Protein AF-A0A199W8F2-F1 (afdb_monomer)

Nearest PDB structures (foldseek):
  6gvw-assembly1_I  TM=6.821E-01  e=3.935E-05  Mus musculus
  3keg-assembly1_B  TM=3.859E-01  e=3.181E+00  Pseudomonas aeruginosa PAO1

Radius of gyration: 30.27 Å; Cα contacts (8 Å, |Δi|>4): 174; chains: 1; bounding box: 108×59×67 Å

Organism: Ananas comosus (NCBI:txid4615)

Foldseek 3Di:
DDDDDDDDDDDDDDDPVVVVVVVVVVVPDPDDDDDQDDAEAEEAEDEPDPQQQDWFDEDDDDDDTDGNVRLVVVLVVVLVVLLCVSPVRHHYHYDYP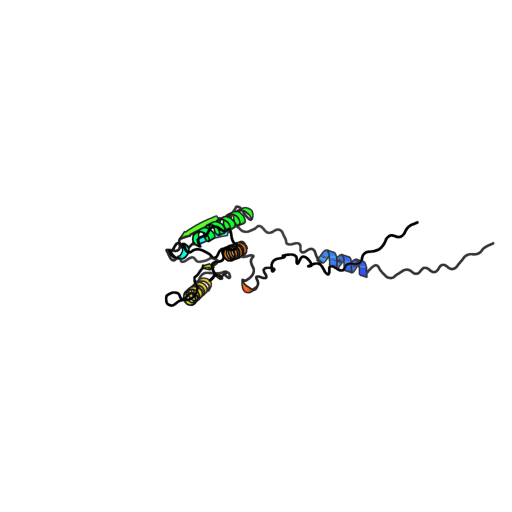PDDDDDAPDQDAEEAEAADDDPPDDVPVVVVVVVVVNVPHHPARYHYHYDHRRYSVSVNVVSVLVSDDRVGDDHPVPPPDDDDPPPPPPDDPDDDDDDDDDDDD

Mean predicted aligned error: 15.3 Å

Solvent-accessible surface area (backbone atoms only — not comparable to full-atom values): 13327 Å² total; per-residue (Å²): 137,81,90,86,83,90,79,89,79,87,77,81,94,76,65,68,66,63,53,52,52,52,52,54,56,62,70,66,64,84,77,75,78,93,72,80,80,77,67,48,83,44,74,45,72,43,74,80,55,80,76,28,65,41,70,32,45,74,89,59,101,80,63,76,89,41,28,45,48,56,48,48,53,54,40,50,51,52,46,52,56,52,48,43,72,77,39,75,71,50,42,78,47,82,43,68,67,84,70,92,78,93,65,84,91,42,71,47,70,45,78,48,74,46,66,67,75,49,98,95,35,63,55,64,65,53,49,54,52,50,50,55,49,38,72,73,44,25,85,48,95,44,49,76,43,80,35,58,68,40,41,56,71,57,55,46,52,54,50,58,61,64,67,52,52,84,93,74,48,80,61,77,92,70,66,81,73,78,74,79,83,72,74,79,72,81,76,82,83,71,95,70,91,76,88,80,84,88,76,90,134

Structure (mmCIF, N/CA/C/O backbone):
data_AF-A0A199W8F2-F1
#
_entry.id   AF-A0A199W8F2-F1
#
loop_
_atom_site.group_PDB
_atom_site.id
_atom_site.type_symbol
_atom_site.label_atom_id
_atom_site.label_alt_id
_atom_site.label_comp_id
_atom_site.label_asym_id
_atom_site.label_entity_id
_atom_site.label_seq_id
_atom_site.pdbx_PDB_ins_code
_atom_site.Cartn_x
_atom_site.Cartn_y
_atom_site.Cartn_z
_atom_site.occupancy
_atom_site.B_iso_or_equiv
_atom_site.auth_seq_id
_atom_site.auth_comp_id
_atom_site.auth_asym_id
_atom_site.auth_atom_id
_atom_site.pdbx_PDB_model_num
ATOM 1 N N . MET A 1 1 ? 87.107 -45.625 5.652 1.00 36.78 1 MET A N 1
ATOM 2 C CA . MET A 1 1 ? 86.498 -44.769 4.616 1.00 36.78 1 MET A CA 1
ATOM 3 C C . MET A 1 1 ? 85.233 -45.488 4.196 1.00 36.78 1 MET A C 1
ATOM 5 O O . MET A 1 1 ? 85.339 -46.509 3.537 1.00 36.78 1 MET A O 1
ATOM 9 N N . GLU A 1 2 ? 84.213 -45.330 5.040 1.00 33.62 2 GLU A N 1
ATOM 10 C CA . GLU A 1 2 ? 82.987 -44.534 4.781 1.00 33.62 2 GLU A CA 1
ATOM 11 C C . GLU A 1 2 ? 81.959 -45.417 4.053 1.00 33.62 2 GLU A C 1
ATOM 13 O O . GLU A 1 2 ? 82.284 -45.986 3.024 1.00 33.62 2 GLU A O 1
ATOM 18 N N . GLY A 1 3 ? 80.750 -45.696 4.546 1.00 36.00 3 GLY A N 1
ATOM 19 C CA . GLY A 1 3 ? 79.919 -45.012 5.542 1.00 36.00 3 GLY A CA 1
ATOM 20 C C . GLY A 1 3 ? 78.793 -44.243 4.837 1.00 36.00 3 GLY A C 1
ATOM 21 O O . GLY A 1 3 ? 79.089 -43.346 4.062 1.00 36.00 3 GLY A O 1
ATOM 22 N N . GLY A 1 4 ? 77.528 -44.586 5.109 1.00 31.50 4 GLY A N 1
ATOM 23 C CA . GLY A 1 4 ? 76.328 -43.843 4.671 1.00 31.50 4 GLY A CA 1
ATOM 24 C C . GLY A 1 4 ? 75.231 -44.789 4.166 1.00 31.50 4 GLY A C 1
ATOM 25 O O . GLY A 1 4 ? 75.369 -45.364 3.096 1.00 31.50 4 GLY A O 1
ATOM 26 N N . SER A 1 5 ? 74.260 -45.209 4.981 1.00 36.06 5 SER A N 1
ATOM 27 C CA . SER A 1 5 ? 73.117 -44.494 5.591 1.00 36.06 5 SER A CA 1
ATOM 28 C C . SER A 1 5 ? 71.832 -44.698 4.789 1.00 36.06 5 SER A C 1
ATOM 30 O O . SER A 1 5 ? 71.687 -44.268 3.652 1.00 36.06 5 S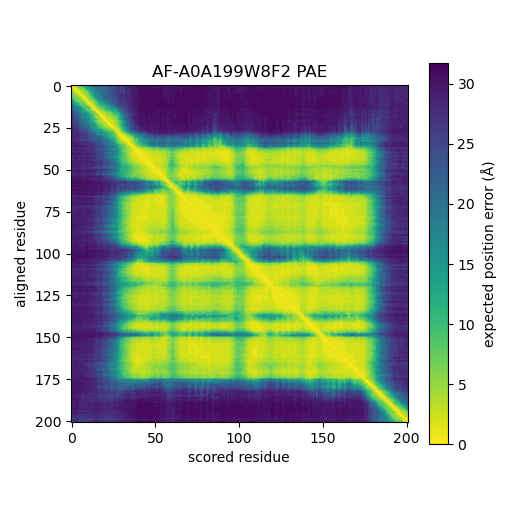ER A O 1
ATOM 32 N N . VAL A 1 6 ? 70.909 -45.392 5.448 1.00 43.09 6 VAL A N 1
ATOM 33 C CA . VAL A 1 6 ? 69.504 -45.572 5.098 1.00 43.09 6 VAL A CA 1
ATOM 34 C C . VAL A 1 6 ? 68.784 -44.249 5.361 1.00 43.09 6 VAL A C 1
ATOM 36 O O . VAL A 1 6 ? 68.800 -43.780 6.495 1.00 43.09 6 VAL A O 1
ATOM 39 N N . GLU A 1 7 ? 68.119 -43.678 4.357 1.00 33.44 7 GLU A N 1
ATOM 40 C CA . GLU A 1 7 ? 67.125 -42.621 4.564 1.00 33.44 7 GLU A CA 1
ATOM 41 C C . GLU A 1 7 ? 65.731 -43.141 4.214 1.00 33.44 7 GLU A C 1
ATOM 43 O O . GLU A 1 7 ? 65.409 -43.472 3.072 1.00 33.44 7 GLU A O 1
ATOM 48 N N . SER A 1 8 ? 64.899 -43.222 5.251 1.00 43.75 8 SER A N 1
ATOM 49 C CA . SER A 1 8 ? 63.454 -43.335 5.146 1.00 43.75 8 SER A CA 1
ATOM 50 C C . SER A 1 8 ? 62.887 -42.011 4.638 1.00 43.75 8 SER A C 1
ATOM 52 O O . SER A 1 8 ? 63.074 -40.983 5.288 1.00 43.75 8 SER A O 1
ATOM 54 N N . SER A 1 9 ? 62.129 -42.030 3.545 1.00 35.53 9 SER A N 1
ATOM 55 C CA . SER A 1 9 ? 61.281 -40.899 3.175 1.00 35.53 9 SER A CA 1
ATOM 56 C C . SER A 1 9 ? 59.831 -41.358 3.155 1.00 35.53 9 SER A C 1
ATOM 58 O O . SER A 1 9 ? 59.369 -42.023 2.228 1.00 35.53 9 SER A O 1
ATOM 60 N N . GLY A 1 10 ? 59.130 -41.053 4.247 1.00 45.47 10 GLY A N 1
ATOM 61 C CA . GLY A 1 10 ? 57.680 -40.995 4.246 1.00 45.47 10 GLY A CA 1
ATOM 62 C C . GLY A 1 10 ? 57.250 -39.788 3.419 1.00 45.47 10 GLY A C 1
ATOM 63 O O . GLY A 1 10 ? 57.666 -38.669 3.699 1.00 45.47 10 GLY A O 1
ATOM 64 N N . ALA A 1 11 ? 56.414 -40.019 2.411 1.00 35.69 11 ALA A N 1
ATOM 65 C CA . ALA A 1 11 ? 55.751 -38.960 1.666 1.00 35.69 11 ALA A CA 1
ATOM 66 C C . ALA A 1 11 ? 54.243 -39.227 1.654 1.00 35.69 11 ALA A C 1
ATOM 68 O O . ALA A 1 11 ? 53.701 -40.013 0.881 1.00 35.69 11 ALA A O 1
ATOM 69 N N . THR A 1 12 ? 53.621 -38.577 2.626 1.00 41.12 12 THR A N 1
ATOM 70 C CA . THR A 1 12 ? 52.223 -38.217 2.833 1.00 41.12 12 THR A CA 1
ATOM 71 C C . THR A 1 12 ? 51.358 -38.181 1.564 1.00 41.12 12 THR A C 1
ATOM 73 O O . THR A 1 12 ? 51.536 -37.345 0.680 1.00 41.12 12 THR A O 1
ATOM 76 N N . LEU A 1 13 ? 50.341 -39.045 1.527 1.00 43.91 13 LEU A N 1
ATOM 77 C CA . LEU A 1 13 ? 49.170 -38.941 0.652 1.00 43.91 13 LEU A CA 1
ATOM 78 C C . LEU A 1 13 ? 48.292 -37.758 1.098 1.00 43.91 13 LEU A C 1
ATOM 80 O O . LEU A 1 13 ? 47.419 -37.937 1.942 1.00 43.91 13 LEU A O 1
ATOM 84 N N . ALA A 1 14 ? 48.502 -36.561 0.546 1.00 53.03 14 ALA A N 1
ATOM 85 C CA . ALA A 1 14 ? 47.520 -35.469 0.612 1.00 53.03 14 ALA A CA 1
ATOM 86 C C . ALA A 1 14 ? 47.805 -34.368 -0.431 1.00 53.03 14 ALA A C 1
ATOM 88 O O . ALA A 1 14 ? 48.539 -33.429 -0.145 1.00 53.03 14 ALA A O 1
ATOM 89 N N . PRO A 1 15 ? 47.234 -34.465 -1.648 1.00 47.62 15 PRO A N 1
ATOM 90 C CA . PRO A 1 15 ? 46.873 -33.228 -2.354 1.00 47.62 15 PRO A CA 1
ATOM 91 C C . PRO A 1 15 ? 45.443 -33.236 -2.927 1.00 47.62 15 PRO A C 1
ATOM 93 O O . PRO A 1 15 ? 44.919 -32.196 -3.310 1.00 47.62 15 PRO A O 1
ATOM 96 N N . ALA A 1 16 ? 44.771 -34.392 -2.964 1.00 48.31 16 ALA A N 1
ATOM 97 C CA . ALA A 1 16 ? 43.447 -34.515 -3.582 1.00 48.31 16 ALA A CA 1
ATOM 98 C C . ALA A 1 16 ? 42.309 -33.959 -2.703 1.00 48.31 16 ALA A C 1
ATOM 100 O O . ALA A 1 16 ? 41.341 -33.407 -3.220 1.00 48.31 16 ALA A O 1
ATOM 101 N N . ALA A 1 17 ? 42.433 -34.070 -1.375 1.00 46.78 17 ALA A N 1
ATOM 102 C CA . ALA A 1 17 ? 41.419 -33.585 -0.438 1.00 46.78 17 ALA A CA 1
ATOM 103 C C . ALA A 1 17 ? 41.400 -32.048 -0.341 1.00 46.78 17 ALA A C 1
ATOM 105 O O . ALA A 1 17 ? 40.332 -31.448 -0.277 1.00 46.78 17 ALA A O 1
ATOM 106 N N . GLU A 1 18 ? 42.566 -31.403 -0.401 1.00 43.47 18 GLU A N 1
ATOM 107 C CA . GLU A 1 18 ? 42.691 -29.943 -0.304 1.00 43.47 18 GLU A CA 1
ATOM 108 C C . GLU A 1 18 ? 42.204 -29.242 -1.587 1.00 43.47 18 GLU A C 1
ATOM 110 O O . GLU A 1 18 ? 41.513 -28.225 -1.524 1.00 43.47 18 GLU A O 1
ATOM 115 N N . ALA A 1 19 ? 42.434 -29.859 -2.754 1.00 48.31 19 ALA A N 1
ATOM 116 C CA . ALA A 1 19 ? 41.892 -29.398 -4.034 1.00 48.31 19 ALA A CA 1
ATOM 117 C C . ALA A 1 19 ? 40.355 -29.513 -4.113 1.00 48.31 19 ALA A C 1
ATOM 119 O O . ALA A 1 19 ? 39.697 -28.640 -4.680 1.00 48.31 19 ALA A O 1
ATOM 120 N N . ALA A 1 20 ? 39.766 -30.552 -3.508 1.00 50.72 20 ALA A N 1
ATOM 121 C CA . ALA A 1 20 ? 38.313 -30.718 -3.439 1.00 50.72 20 ALA A CA 1
ATOM 122 C C . ALA A 1 20 ? 37.648 -29.679 -2.514 1.00 50.72 20 ALA A C 1
ATOM 124 O O . ALA A 1 20 ? 36.574 -29.166 -2.832 1.00 50.72 20 ALA A O 1
ATOM 125 N N . VAL A 1 21 ? 38.307 -29.311 -1.410 1.00 52.78 21 VAL A N 1
ATOM 126 C CA . VAL A 1 21 ? 37.840 -28.255 -0.494 1.00 52.78 21 VAL A CA 1
ATOM 127 C C . VAL A 1 21 ? 37.952 -26.868 -1.141 1.00 52.78 21 VAL A C 1
ATOM 129 O O . VAL A 1 21 ? 37.032 -26.061 -1.015 1.00 52.78 21 VAL A O 1
ATOM 132 N N . ALA A 1 22 ? 39.013 -26.606 -1.912 1.00 49.53 22 ALA A N 1
ATOM 133 C CA . ALA A 1 22 ? 39.164 -25.362 -2.671 1.00 49.53 22 ALA A CA 1
ATOM 134 C C . ALA A 1 22 ? 38.120 -25.219 -3.802 1.00 49.53 22 ALA A C 1
ATOM 136 O O . ALA A 1 22 ? 37.573 -24.134 -4.006 1.00 49.53 22 ALA A O 1
ATOM 137 N N . ALA A 1 23 ? 37.781 -26.313 -4.495 1.00 50.38 23 ALA A N 1
ATOM 138 C CA . ALA A 1 23 ? 36.724 -26.325 -5.511 1.00 50.38 23 ALA A CA 1
ATOM 139 C C . ALA A 1 23 ? 35.321 -26.115 -4.905 1.00 50.38 23 ALA A C 1
ATOM 141 O O . ALA A 1 23 ? 34.497 -25.406 -5.484 1.00 50.38 23 ALA A O 1
ATOM 142 N N . ALA A 1 24 ? 35.065 -26.663 -3.711 1.00 51.59 24 ALA A N 1
ATOM 143 C CA . ALA A 1 24 ? 33.827 -26.426 -2.968 1.00 51.59 24 ALA A CA 1
ATOM 144 C C . ALA A 1 24 ? 33.716 -24.975 -2.458 1.00 51.59 24 ALA A C 1
ATOM 146 O O . ALA A 1 24 ? 32.628 -24.400 -2.469 1.00 51.59 24 ALA A O 1
ATOM 147 N N . ALA A 1 25 ? 34.837 -24.349 -2.080 1.00 50.28 25 ALA A N 1
ATOM 148 C CA . ALA A 1 25 ? 34.876 -22.936 -1.708 1.00 50.28 25 ALA A CA 1
ATOM 149 C C . ALA A 1 25 ? 34.607 -22.009 -2.910 1.00 50.28 25 ALA A C 1
ATOM 151 O O . ALA A 1 25 ? 33.879 -21.026 -2.773 1.00 50.28 25 ALA A O 1
ATOM 152 N N . ALA A 1 26 ? 35.096 -22.350 -4.107 1.00 52.03 26 ALA A N 1
ATOM 153 C CA . ALA A 1 26 ? 34.798 -21.601 -5.333 1.00 52.03 26 ALA A CA 1
ATOM 154 C C . ALA A 1 26 ? 33.322 -21.720 -5.769 1.00 52.03 26 ALA A C 1
ATOM 156 O O . ALA A 1 26 ? 32.761 -20.768 -6.310 1.00 52.03 26 ALA A O 1
ATOM 157 N N . ALA A 1 27 ? 32.667 -22.848 -5.471 1.00 55.12 27 ALA A N 1
ATOM 158 C CA . ALA A 1 27 ? 31.238 -23.054 -5.715 1.00 55.12 27 ALA A CA 1
ATOM 159 C C . ALA A 1 27 ? 30.317 -22.249 -4.771 1.00 55.12 27 ALA A C 1
ATOM 161 O O . ALA A 1 27 ? 29.104 -22.233 -4.972 1.00 55.12 27 ALA A O 1
ATOM 162 N N . SER A 1 28 ? 30.869 -21.571 -3.755 1.00 58.97 28 SER A N 1
ATOM 163 C CA . SER A 1 28 ? 30.089 -20.797 -2.775 1.00 58.97 28 SER A CA 1
ATOM 164 C C . SER A 1 28 ? 29.816 -19.341 -3.181 1.00 58.97 28 SER A C 1
ATOM 166 O O . SER A 1 28 ? 29.046 -18.646 -2.516 1.00 58.97 28 SER A O 1
ATOM 168 N N . HIS A 1 29 ? 30.384 -18.870 -4.294 1.00 59.97 29 HIS A N 1
ATOM 169 C CA . HIS A 1 29 ? 30.096 -17.536 -4.812 1.00 59.97 29 HIS A CA 1
ATOM 170 C C . HIS A 1 29 ? 28.902 -17.592 -5.760 1.00 59.97 29 HIS A C 1
ATOM 172 O O . HIS A 1 29 ? 29.052 -17.756 -6.970 1.00 59.97 29 HIS A O 1
ATOM 178 N N . TYR A 1 30 ? 27.701 -17.441 -5.202 1.00 65.69 30 TYR A N 1
ATOM 179 C CA . TYR A 1 30 ? 26.500 -17.201 -5.998 1.00 65.69 30 TYR A CA 1
ATOM 180 C C . TYR A 1 30 ? 26.699 -15.891 -6.779 1.00 65.69 30 TYR A C 1
ATOM 182 O O . TYR A 1 30 ? 26.626 -14.797 -6.219 1.00 65.69 30 TYR A O 1
ATOM 190 N N . SER A 1 31 ? 27.031 -15.996 -8.065 1.00 66.44 31 SER A N 1
ATOM 191 C CA . SER A 1 31 ? 27.137 -14.855 -8.972 1.00 66.44 31 SER A CA 1
ATOM 192 C C . SER A 1 31 ? 25.852 -14.788 -9.782 1.00 66.44 31 SER A C 1
ATOM 194 O O . SER A 1 31 ? 25.612 -15.616 -10.659 1.00 66.44 31 SER A O 1
ATOM 196 N N . LEU A 1 32 ? 24.993 -13.828 -9.446 1.00 65.81 32 LEU A N 1
ATOM 197 C CA . LEU A 1 32 ? 23.817 -13.531 -10.251 1.00 65.81 32 LEU A CA 1
ATOM 198 C C . LEU A 1 32 ? 24.242 -12.649 -11.432 1.00 65.81 32 LEU A C 1
ATOM 200 O O . LEU A 1 32 ? 24.969 -11.673 -11.222 1.00 65.81 32 LEU A O 1
ATOM 204 N N . PRO A 1 33 ? 23.797 -12.949 -12.664 1.00 72.62 33 PRO A N 1
ATOM 205 C CA . PRO A 1 33 ? 24.027 -12.051 -13.783 1.00 72.62 33 PRO A CA 1
ATOM 206 C C . PRO A 1 33 ? 23.409 -10.677 -13.467 1.00 72.62 33 PRO A C 1
ATOM 208 O O . PRO A 1 33 ? 22.302 -10.621 -12.922 1.00 72.62 33 PRO A O 1
ATOM 211 N N . PRO A 1 34 ? 24.086 -9.561 -13.801 1.00 67.81 34 PRO A N 1
ATOM 212 C CA . PRO A 1 34 ? 23.515 -8.233 -13.634 1.00 67.81 34 PRO A CA 1
ATOM 213 C C . PRO A 1 34 ? 22.184 -8.152 -14.387 1.00 67.81 34 PRO A C 1
ATOM 215 O O . PRO A 1 34 ? 22.145 -8.332 -15.604 1.00 67.81 34 PRO A O 1
ATOM 218 N N . SER A 1 35 ? 21.094 -7.884 -13.673 1.00 68.88 35 SER A N 1
ATOM 219 C CA . SER A 1 35 ? 19.792 -7.610 -14.279 1.00 68.88 35 SER A CA 1
ATOM 220 C C . SER A 1 35 ? 19.478 -6.129 -14.129 1.00 68.88 35 SER A C 1
ATOM 222 O O . SER A 1 35 ? 19.851 -5.493 -13.143 1.00 68.88 35 SER A O 1
ATOM 224 N N . ARG A 1 36 ? 18.827 -5.548 -15.138 1.00 71.44 36 ARG A N 1
ATOM 225 C CA . ARG A 1 36 ? 18.275 -4.203 -14.995 1.00 71.44 36 ARG A CA 1
ATOM 226 C C . ARG A 1 36 ? 17.012 -4.312 -14.155 1.00 71.44 36 ARG A C 1
ATOM 228 O O . ARG A 1 36 ? 16.156 -5.142 -14.456 1.00 71.44 36 ARG A O 1
ATOM 235 N N . PHE A 1 37 ? 16.893 -3.466 -13.138 1.00 79.69 37 PHE A N 1
ATOM 236 C CA . PHE A 1 37 ? 15.615 -3.268 -12.469 1.00 79.69 37 PHE A CA 1
ATOM 237 C C . PHE A 1 37 ? 14.625 -2.739 -13.508 1.00 79.69 37 PHE A C 1
ATOM 239 O O . PHE A 1 37 ? 14.906 -1.751 -14.186 1.00 79.69 37 PHE A O 1
ATOM 246 N N . GLN A 1 38 ? 13.513 -3.444 -13.699 1.00 85.50 38 GLN A N 1
ATOM 247 C CA . GLN A 1 38 ? 12.464 -3.008 -14.615 1.00 85.50 38 GLN A CA 1
ATOM 248 C C . GLN A 1 38 ? 11.784 -1.762 -14.036 1.00 85.50 38 GLN A C 1
ATOM 250 O O . GLN A 1 38 ? 11.707 -1.596 -12.817 1.00 85.50 38 GLN A O 1
ATOM 255 N N . SER A 1 39 ? 11.364 -0.844 -14.905 1.00 91.69 39 SER A N 1
ATOM 256 C CA . SER A 1 39 ? 10.529 0.278 -14.487 1.00 91.69 39 SER A CA 1
ATOM 257 C C . SER A 1 39 ? 9.106 -0.207 -14.212 1.00 91.69 39 SER A C 1
ATOM 259 O O . SER A 1 39 ? 8.655 -1.211 -14.757 1.00 91.69 39 SER A O 1
ATOM 261 N N . GLU A 1 40 ? 8.397 0.524 -13.357 1.00 93.06 40 GLU A N 1
ATOM 262 C CA . GLU A 1 40 ? 7.040 0.191 -12.918 1.00 93.06 40 GLU A CA 1
ATOM 263 C C . GLU A 1 40 ? 6.161 1.430 -13.051 1.00 93.06 40 GLU A C 1
ATOM 265 O O . GLU A 1 40 ? 6.623 2.547 -12.790 1.00 93.06 40 GLU A O 1
ATOM 270 N N . ASP A 1 41 ? 4.899 1.208 -13.407 1.00 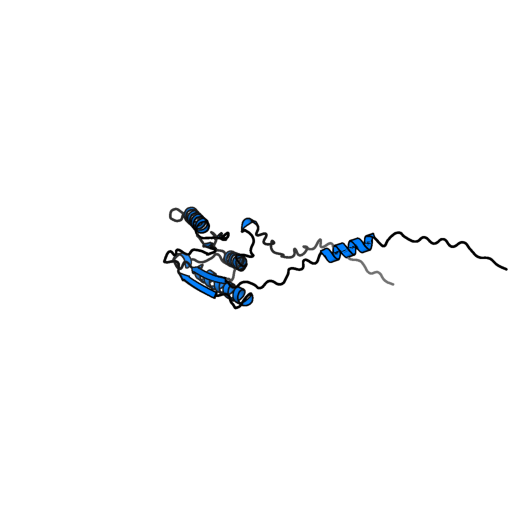92.94 41 ASP A N 1
ATOM 271 C CA . ASP A 1 41 ? 3.832 2.202 -13.353 1.00 92.94 41 ASP A CA 1
ATOM 272 C C . ASP A 1 41 ? 3.002 1.958 -12.095 1.00 92.94 41 ASP A C 1
ATOM 274 O O . ASP A 1 41 ? 2.192 1.035 -12.033 1.00 92.94 41 ASP A O 1
ATOM 278 N N . ILE A 1 42 ? 3.235 2.768 -11.064 1.00 94.12 42 ILE A N 1
ATOM 279 C CA . ILE A 1 42 ? 2.701 2.531 -9.723 1.00 94.12 42 ILE A CA 1
ATOM 280 C C . ILE A 1 42 ? 1.558 3.503 -9.450 1.00 94.12 42 ILE A C 1
ATOM 282 O O . ILE A 1 42 ? 1.763 4.713 -9.334 1.00 94.12 42 ILE A O 1
ATOM 286 N N . LEU A 1 43 ? 0.347 2.967 -9.316 1.00 92.56 43 LEU A N 1
ATOM 287 C CA . LEU A 1 43 ? -0.838 3.717 -8.913 1.00 92.56 43 LEU A CA 1
ATOM 288 C C . LEU A 1 43 ? -1.103 3.515 -7.418 1.00 92.56 43 LEU A C 1
ATOM 290 O O . LEU A 1 43 ? -1.431 2.416 -6.980 1.00 92.56 43 LEU A O 1
ATOM 294 N N . PHE A 1 44 ? -1.022 4.590 -6.640 1.00 93.31 44 PHE A N 1
ATOM 295 C CA . PHE A 1 44 ? -1.456 4.591 -5.248 1.00 93.31 44 PHE A CA 1
ATOM 296 C C . PHE A 1 44 ? -2.943 4.906 -5.161 1.00 93.31 44 PHE A C 1
ATOM 298 O O . PHE A 1 44 ? -3.376 5.977 -5.577 1.00 93.31 44 PHE A O 1
ATOM 305 N N . CYS A 1 45 ? -3.706 4.004 -4.557 1.00 91.44 45 CYS A N 1
ATOM 306 C CA . CYS A 1 45 ? -5.110 4.204 -4.231 1.00 91.44 45 CYS A CA 1
ATOM 307 C C . CYS A 1 45 ? -5.239 4.431 -2.722 1.00 91.44 45 CYS A C 1
ATOM 309 O O . CYS A 1 45 ? -5.073 3.497 -1.941 1.00 91.44 45 CYS A O 1
ATOM 311 N N . VAL A 1 46 ? -5.489 5.673 -2.302 1.00 91.25 46 VAL A N 1
ATOM 312 C CA . VAL A 1 46 ? -5.547 6.040 -0.878 1.00 91.25 46 VAL A CA 1
ATOM 313 C C . VAL A 1 46 ? -6.981 6.353 -0.475 1.00 91.25 46 VAL A C 1
ATOM 315 O O . VAL A 1 46 ? -7.626 7.219 -1.068 1.00 91.25 46 VAL A O 1
ATOM 318 N N . ASP A 1 47 ? -7.467 5.664 0.555 1.00 89.19 47 ASP A N 1
ATOM 319 C CA . ASP A 1 47 ? -8.721 6.006 1.218 1.00 89.19 47 ASP A CA 1
ATOM 320 C C . ASP A 1 47 ? -8.532 7.270 2.076 1.00 89.19 47 ASP A C 1
ATOM 322 O O . ASP A 1 47 ? -7.635 7.352 2.921 1.00 89.19 47 ASP A O 1
ATOM 326 N N . VAL A 1 48 ? -9.367 8.275 1.819 1.00 88.31 48 VAL A N 1
ATOM 327 C CA . VAL A 1 48 ? -9.344 9.591 2.475 1.00 88.31 48 VAL A CA 1
ATOM 328 C C . VAL A 1 48 ? -10.614 9.860 3.285 1.00 88.31 48 VAL A C 1
ATOM 330 O O . VAL A 1 48 ? -10.913 11.018 3.597 1.00 88.31 48 VAL A O 1
ATOM 333 N N . ASP A 1 49 ? -11.353 8.811 3.651 1.00 87.19 49 ASP A N 1
ATOM 334 C CA . ASP A 1 49 ? -12.560 8.933 4.463 1.00 87.19 49 ASP A CA 1
ATOM 335 C C . ASP A 1 49 ? -12.272 9.434 5.897 1.00 87.19 49 ASP A C 1
ATOM 337 O O . ASP A 1 49 ? -11.123 9.509 6.351 1.00 87.19 49 ASP A O 1
ATOM 341 N N . ALA A 1 50 ? -13.318 9.807 6.639 1.00 86.25 50 ALA A N 1
ATOM 342 C CA . ALA A 1 50 ? -13.229 10.285 8.019 1.00 86.25 50 ALA A CA 1
ATOM 343 C C . ALA A 1 50 ? -12.436 9.330 8.934 1.00 86.25 50 ALA A C 1
ATOM 345 O O . ALA A 1 50 ? -11.681 9.787 9.798 1.00 86.25 50 ALA A O 1
ATOM 346 N N . GLU A 1 51 ? -12.539 8.022 8.699 1.00 87.56 51 GLU A N 1
ATOM 347 C CA . GLU A 1 51 ? -11.856 6.981 9.470 1.00 87.56 51 GLU A CA 1
ATOM 348 C C . GLU A 1 51 ? -10.321 6.984 9.273 1.00 87.56 51 GLU A C 1
ATOM 350 O O . GLU A 1 51 ? -9.567 6.547 10.151 1.00 87.56 51 GLU A O 1
ATOM 355 N N . SER A 1 52 ? -9.819 7.582 8.182 1.00 87.50 52 SER A N 1
ATOM 356 C CA . SER A 1 52 ? -8.381 7.815 7.953 1.00 87.50 52 SER A CA 1
ATOM 357 C C . SER A 1 52 ? -7.788 8.893 8.876 1.00 87.50 52 SER A C 1
ATOM 359 O O . SER A 1 52 ? -6.570 8.971 9.058 1.00 87.50 52 SER A O 1
ATOM 361 N N . ARG A 1 53 ? -8.632 9.721 9.508 1.00 89.12 53 ARG A N 1
ATOM 362 C CA . ARG A 1 53 ? -8.196 10.781 10.436 1.00 89.12 53 ARG A CA 1
ATOM 363 C C . ARG A 1 53 ? -7.992 10.279 11.865 1.00 89.12 53 ARG A C 1
ATOM 365 O O . ARG A 1 53 ? -7.521 11.039 12.708 1.00 89.12 53 ARG A O 1
ATOM 372 N N . ARG A 1 54 ? -8.336 9.020 12.149 1.00 88.12 54 ARG A N 1
ATOM 373 C CA . ARG A 1 54 ? -8.104 8.393 13.455 1.00 88.12 54 ARG A CA 1
ATOM 374 C C . ARG A 1 54 ? -6.619 8.303 13.767 1.00 88.12 54 ARG A C 1
ATOM 376 O O . ARG A 1 54 ? -5.793 8.098 12.876 1.00 88.12 54 ARG A O 1
ATOM 383 N N . GLU A 1 55 ? -6.293 8.411 15.046 1.00 89.00 55 GLU A N 1
ATOM 384 C CA . GLU A 1 55 ? -4.924 8.263 15.522 1.00 89.00 55 GLU A CA 1
ATOM 385 C C . GLU A 1 55 ? -4.476 6.801 15.503 1.00 89.00 55 GLU A C 1
ATOM 387 O O . GLU A 1 55 ? -5.209 5.877 15.861 1.00 89.00 55 GLU A O 1
ATOM 392 N N . MET A 1 56 ? -3.231 6.605 15.094 1.00 87.56 56 MET A N 1
ATOM 393 C CA . MET A 1 56 ? -2.521 5.343 15.201 1.00 87.56 56 MET A CA 1
ATOM 394 C C . MET A 1 56 ? -1.954 5.164 16.611 1.00 87.56 56 MET A C 1
ATOM 396 O O . MET A 1 56 ? -1.575 6.128 17.279 1.00 87.56 56 MET A O 1
ATOM 400 N N . LYS A 1 57 ? -1.822 3.913 17.061 1.00 80.19 57 LYS A N 1
ATOM 401 C CA . LYS A 1 57 ? -1.133 3.617 18.319 1.00 80.19 57 LYS A CA 1
ATOM 402 C C . LYS A 1 57 ? 0.347 3.960 18.166 1.00 80.19 57 LYS A C 1
ATOM 404 O O . LYS A 1 57 ? 1.043 3.439 17.292 1.00 80.19 57 LYS A O 1
ATOM 409 N N . LEU A 1 58 ? 0.832 4.855 19.019 1.00 67.94 58 LEU A N 1
ATOM 410 C CA . LEU A 1 58 ? 2.225 5.280 19.005 1.00 67.94 58 LEU A CA 1
ATOM 411 C C . LEU A 1 58 ? 3.131 4.242 19.662 1.00 67.94 58 LEU A C 1
ATOM 413 O O . LEU A 1 58 ? 2.796 3.645 20.683 1.00 67.94 58 LEU A O 1
ATOM 417 N N . SER A 1 59 ? 4.332 4.098 19.108 1.00 57.47 59 SER A N 1
ATOM 418 C CA . SER A 1 59 ? 5.431 3.402 19.767 1.00 57.47 59 SER A CA 1
ATOM 419 C C . SER A 1 59 ? 6.322 4.436 20.457 1.00 57.47 59 SER A C 1
ATOM 421 O O . SER A 1 59 ? 7.178 5.038 19.815 1.00 57.47 59 SER A O 1
ATOM 423 N N . GLY A 1 60 ? 6.131 4.640 21.762 1.00 59.50 60 GLY A N 1
ATOM 424 C CA . GLY A 1 60 ? 7.074 5.363 22.623 1.00 59.50 60 GLY A CA 1
ATOM 425 C C . GLY A 1 60 ? 6.483 6.557 23.396 1.00 59.50 60 GLY A C 1
ATOM 426 O O . GLY A 1 60 ? 5.575 7.225 22.908 1.00 59.50 60 GLY A O 1
ATOM 427 N N . PRO A 1 61 ? 7.024 6.873 24.589 1.00 54.91 61 PRO A N 1
ATOM 428 C CA . PRO A 1 61 ? 6.454 7.848 25.532 1.00 54.91 61 PRO A CA 1
ATOM 429 C C . PRO A 1 61 ? 6.566 9.332 25.123 1.00 54.91 61 PRO A C 1
ATOM 431 O O . PRO A 1 61 ? 6.144 10.197 25.883 1.00 54.91 61 PRO A O 1
ATOM 434 N N . LYS A 1 62 ? 7.141 9.657 23.953 1.00 60.78 62 LYS A N 1
ATOM 435 C CA . LYS A 1 62 ? 7.343 11.043 23.469 1.00 60.78 62 LYS A CA 1
ATOM 436 C C . LYS A 1 62 ? 6.875 11.284 22.026 1.00 60.78 62 LYS A C 1
ATOM 438 O O . LYS A 1 62 ? 7.184 12.325 21.452 1.00 60.78 62 LYS A O 1
ATOM 443 N N . GLY A 1 63 ? 6.188 10.322 21.410 1.00 65.00 63 GLY A N 1
ATOM 444 C CA . GLY A 1 63 ? 5.696 10.481 20.041 1.00 65.00 63 GLY A CA 1
ATOM 445 C C . GLY A 1 63 ? 4.554 11.496 19.978 1.00 65.00 63 GLY A C 1
ATOM 446 O O . GLY A 1 63 ? 3.663 11.473 20.822 1.00 65.00 63 GLY A O 1
ATOM 447 N N . ARG A 1 64 ? 4.558 12.376 18.972 1.00 71.62 64 ARG A N 1
ATOM 448 C CA . ARG A 1 64 ? 3.367 13.163 18.630 1.00 71.62 64 ARG A CA 1
ATOM 449 C C . ARG A 1 64 ? 2.304 12.207 18.066 1.00 71.62 64 ARG A C 1
ATOM 451 O O . ARG A 1 64 ? 2.680 11.374 17.240 1.00 71.62 64 ARG A O 1
ATOM 458 N N . PRO A 1 65 ? 1.022 12.320 18.458 1.00 77.12 65 PRO A N 1
ATOM 459 C CA . PRO A 1 65 ? -0.052 11.557 17.829 1.00 77.12 65 PRO A CA 1
ATOM 460 C C . PRO A 1 65 ? -0.037 11.751 16.313 1.00 77.12 65 PRO A C 1
ATOM 462 O O . PRO A 1 65 ? 0.085 12.879 15.831 1.00 77.12 65 PRO A O 1
ATOM 465 N N . ILE A 1 66 ? -0.096 10.643 15.574 1.00 87.94 66 ILE A N 1
ATOM 466 C CA . ILE A 1 66 ? -0.111 10.630 14.112 1.00 87.94 66 ILE A CA 1
ATOM 467 C C . ILE A 1 66 ? -1.401 9.966 13.647 1.00 87.94 66 ILE A C 1
ATOM 469 O O . ILE A 1 66 ? -1.787 8.912 14.157 1.00 87.94 66 ILE A O 1
ATOM 473 N N . THR A 1 67 ? -2.083 10.597 12.699 1.00 91.94 67 THR A N 1
ATOM 474 C CA . THR A 1 67 ? -3.277 10.017 12.083 1.00 91.94 67 THR A CA 1
ATOM 475 C C . THR A 1 67 ? -2.886 8.892 11.124 1.00 91.94 67 THR A C 1
ATOM 477 O O . THR A 1 67 ? -1.752 8.862 10.636 1.00 91.94 67 THR A O 1
ATOM 480 N N . ARG A 1 68 ? -3.809 7.972 10.813 1.00 92.19 68 ARG A N 1
ATOM 481 C CA . ARG A 1 68 ? -3.577 6.951 9.773 1.00 92.19 68 ARG A CA 1
ATOM 482 C C . ARG A 1 68 ? -3.169 7.603 8.457 1.00 92.19 68 ARG A C 1
ATOM 484 O O . ARG A 1 68 ? -2.176 7.197 7.865 1.00 92.19 68 ARG A O 1
ATOM 491 N N . LEU A 1 69 ? -3.876 8.654 8.047 1.00 92.25 69 LEU A N 1
ATOM 492 C CA . LEU A 1 69 ? -3.587 9.378 6.814 1.00 92.25 69 LEU A CA 1
ATOM 493 C C . LEU A 1 69 ? -2.189 10.015 6.824 1.00 92.25 69 LEU A C 1
ATOM 495 O O . LEU A 1 69 ? -1.482 9.946 5.822 1.00 92.25 69 LEU A O 1
ATOM 499 N N . ASP A 1 70 ? -1.752 10.608 7.937 1.00 92.81 70 ASP A N 1
ATOM 500 C CA . ASP A 1 70 ? -0.406 11.190 8.019 1.00 92.81 70 ASP A CA 1
ATOM 501 C C . ASP A 1 70 ? 0.692 10.121 8.030 1.00 92.81 70 ASP A C 1
ATOM 503 O O . ASP A 1 70 ? 1.735 10.311 7.403 1.00 92.81 70 ASP A O 1
ATOM 507 N N . ALA A 1 71 ? 0.448 8.976 8.670 1.00 93.00 71 ALA A N 1
ATOM 508 C CA . ALA A 1 71 ? 1.359 7.838 8.608 1.00 93.00 71 ALA A CA 1
ATOM 509 C C . ALA A 1 71 ? 1.440 7.257 7.187 1.00 93.00 71 ALA A C 1
ATOM 511 O O . ALA A 1 71 ? 2.538 6.971 6.711 1.00 93.00 71 ALA A O 1
ATOM 512 N N . VAL A 1 72 ? 0.309 7.156 6.478 1.00 93.38 72 VAL A N 1
ATOM 513 C CA . VAL A 1 72 ? 0.260 6.745 5.066 1.00 93.38 72 VAL A CA 1
ATOM 514 C C . VAL A 1 72 ? 1.034 7.728 4.190 1.00 93.38 72 VAL A C 1
ATOM 516 O O . VAL A 1 72 ? 1.874 7.290 3.414 1.00 93.38 72 VAL A O 1
ATOM 519 N N . LYS A 1 73 ? 0.859 9.047 4.353 1.00 93.81 73 LYS A N 1
ATOM 520 C CA . LYS A 1 73 ? 1.655 10.050 3.614 1.00 93.81 73 LYS A CA 1
ATOM 521 C C . LYS A 1 73 ? 3.157 9.860 3.827 1.00 93.81 73 LYS A C 1
ATOM 523 O O . LYS A 1 73 ? 3.917 9.877 2.863 1.00 93.81 73 LYS A O 1
ATOM 528 N N . GLN A 1 74 ? 3.587 9.676 5.077 1.00 94.62 74 GLN A N 1
ATOM 529 C CA . GLN A 1 74 ? 4.999 9.446 5.396 1.00 94.62 74 GLN A CA 1
ATOM 530 C C . GLN A 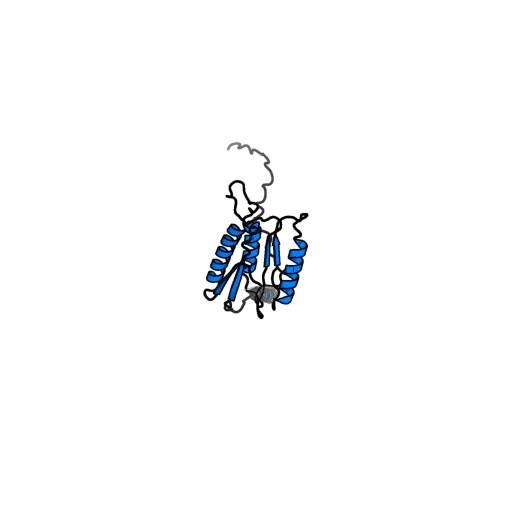1 74 ? 5.515 8.138 4.790 1.00 94.62 74 GLN A C 1
ATOM 532 O O . GLN A 1 74 ? 6.634 8.097 4.282 1.00 94.62 74 GLN A O 1
ATOM 537 N N . ALA A 1 75 ? 4.705 7.081 4.818 1.00 94.75 75 ALA A N 1
ATOM 538 C CA . ALA A 1 75 ? 5.072 5.796 4.251 1.00 94.75 75 ALA A CA 1
ATOM 539 C C . ALA A 1 75 ? 5.149 5.837 2.716 1.00 94.75 75 ALA A C 1
ATOM 541 O O . ALA A 1 75 ? 6.101 5.314 2.145 1.00 94.75 75 ALA A O 1
ATOM 542 N N . LEU A 1 76 ? 4.219 6.520 2.045 1.00 95.75 76 LEU A N 1
ATOM 543 C CA . LEU A 1 76 ? 4.268 6.733 0.597 1.00 95.75 76 LEU A CA 1
ATOM 544 C C . LEU A 1 76 ? 5.472 7.582 0.187 1.00 95.75 76 LEU A C 1
ATOM 546 O O . LEU A 1 76 ? 6.124 7.278 -0.807 1.00 95.75 76 LEU A O 1
ATOM 550 N N . LEU A 1 77 ? 5.810 8.608 0.972 1.00 96.19 77 LEU A N 1
ATOM 551 C CA . LEU A 1 77 ? 7.009 9.407 0.734 1.00 96.19 77 LEU A CA 1
ATOM 552 C C . LEU A 1 77 ? 8.275 8.541 0.816 1.00 96.19 77 LEU A C 1
ATOM 554 O O . LEU A 1 77 ? 9.109 8.595 -0.087 1.00 96.19 77 LEU A O 1
ATOM 558 N N . LEU A 1 78 ? 8.390 7.708 1.858 1.00 96.00 78 LEU A N 1
ATOM 559 C CA . LEU A 1 78 ? 9.464 6.718 1.980 1.00 96.00 78 LEU A CA 1
ATOM 560 C C . LEU A 1 78 ? 9.501 5.797 0.753 1.00 96.00 78 LEU A C 1
ATOM 562 O O . LEU A 1 78 ? 10.555 5.634 0.145 1.00 96.00 78 LEU A O 1
ATOM 566 N N . PHE A 1 79 ? 8.352 5.244 0.366 1.00 97.62 79 PHE A N 1
ATOM 567 C CA . PHE A 1 79 ? 8.242 4.321 -0.758 1.00 97.62 79 PHE A CA 1
ATOM 568 C C . PHE A 1 79 ? 8.720 4.943 -2.074 1.00 97.62 79 PHE A C 1
ATOM 570 O O . PHE A 1 79 ? 9.570 4.370 -2.753 1.00 97.62 79 PHE A O 1
ATOM 577 N N . VAL A 1 80 ? 8.210 6.128 -2.422 1.00 97.50 80 VAL A N 1
ATOM 578 C CA . VAL A 1 80 ? 8.545 6.817 -3.677 1.00 97.50 80 VAL A CA 1
ATOM 579 C C . VAL A 1 80 ? 10.031 7.154 -3.724 1.00 97.50 80 VAL A C 1
ATOM 581 O O . VAL A 1 80 ? 10.690 6.853 -4.719 1.00 97.50 80 VAL A O 1
ATOM 584 N N . HIS A 1 81 ? 10.589 7.713 -2.645 1.00 97.50 81 HIS A N 1
ATOM 585 C CA . HIS A 1 81 ? 12.022 8.011 -2.592 1.00 97.50 81 HIS A CA 1
ATOM 586 C C . HIS A 1 81 ? 12.880 6.754 -2.745 1.00 97.50 81 HIS A C 1
ATOM 588 O O . HIS A 1 81 ? 13.868 6.779 -3.478 1.00 97.50 81 HIS A O 1
ATOM 594 N N . SER A 1 82 ? 12.501 5.656 -2.088 1.00 97.12 82 SER A N 1
ATOM 595 C CA . SER A 1 82 ? 13.214 4.386 -2.208 1.00 97.12 82 SER A CA 1
ATOM 596 C C . SER A 1 82 ? 13.121 3.800 -3.618 1.00 97.12 82 SER A C 1
ATOM 598 O O . SER A 1 82 ? 14.148 3.396 -4.153 1.00 97.12 82 SER A O 1
ATOM 600 N N . LYS A 1 83 ? 11.942 3.800 -4.254 1.00 95.88 83 LYS A N 1
ATOM 601 C CA . LYS A 1 83 ? 11.786 3.309 -5.633 1.00 95.88 83 LYS A CA 1
ATOM 602 C C . LYS A 1 83 ? 12.595 4.142 -6.622 1.00 95.88 83 LYS A C 1
ATOM 604 O O . LYS A 1 83 ? 13.373 3.569 -7.371 1.00 95.88 83 LYS A O 1
ATOM 609 N N . VAL A 1 84 ? 12.515 5.474 -6.568 1.00 95.31 84 VAL A N 1
ATOM 610 C CA . VAL A 1 84 ? 13.313 6.354 -7.449 1.00 95.31 84 VAL A CA 1
ATOM 611 C C . VAL A 1 84 ? 14.820 6.139 -7.261 1.00 95.31 84 VAL A C 1
ATOM 613 O O . VAL A 1 84 ? 15.572 6.207 -8.230 1.00 95.31 84 VAL A O 1
ATOM 616 N N . ALA A 1 85 ? 15.273 5.851 -6.036 1.00 95.50 85 ALA A N 1
ATOM 617 C CA . ALA A 1 85 ? 16.674 5.520 -5.771 1.00 95.50 85 ALA A CA 1
ATOM 618 C C . ALA A 1 85 ? 17.097 4.150 -6.340 1.00 95.50 85 ALA A C 1
ATOM 620 O O . ALA A 1 85 ? 18.265 3.981 -6.686 1.00 95.50 85 ALA A O 1
ATOM 621 N N . ILE A 1 86 ? 16.174 3.184 -6.436 1.00 93.38 86 ILE A N 1
ATOM 622 C CA . ILE A 1 86 ? 16.403 1.869 -7.061 1.00 93.38 86 ILE A CA 1
ATOM 623 C C . ILE A 1 86 ? 16.445 2.000 -8.589 1.00 93.38 86 ILE A C 1
ATOM 625 O O . ILE A 1 86 ? 17.345 1.461 -9.233 1.00 93.38 86 ILE A O 1
ATOM 629 N N . ASN A 1 87 ? 15.482 2.719 -9.168 1.00 93.00 87 ASN A N 1
ATOM 630 C CA . ASN A 1 87 ? 15.409 3.011 -10.594 1.00 93.00 87 ASN A CA 1
ATOM 631 C C . ASN A 1 87 ? 14.656 4.334 -10.825 1.00 93.00 87 ASN A C 1
ATOM 633 O O . ASN A 1 87 ? 13.504 4.497 -10.423 1.00 93.00 87 ASN A O 1
ATOM 637 N N . SER A 1 88 ? 15.294 5.282 -11.512 1.00 94.69 88 SER A N 1
ATOM 638 C CA . SER A 1 88 ? 14.712 6.597 -11.800 1.00 94.69 88 SER A CA 1
ATOM 639 C C . SER A 1 88 ? 13.549 6.566 -12.793 1.00 94.69 88 SER A C 1
ATOM 641 O O . SER A 1 88 ? 12.818 7.548 -12.885 1.00 94.69 88 SER A O 1
ATOM 643 N N . ASP A 1 89 ? 13.373 5.465 -13.527 1.00 95.69 89 ASP A N 1
ATOM 644 C CA . ASP A 1 89 ? 12.369 5.339 -14.588 1.00 95.69 89 ASP A CA 1
ATOM 645 C C . ASP A 1 89 ? 10.993 4.879 -14.068 1.00 95.69 89 ASP A C 1
ATOM 647 O O . ASP A 1 89 ? 10.054 4.739 -14.854 1.00 95.69 89 ASP A O 1
ATOM 651 N N . HIS A 1 90 ? 10.841 4.639 -12.758 1.00 95.50 90 HIS A N 1
ATOM 652 C CA . HIS A 1 90 ? 9.529 4.379 -12.162 1.00 95.50 90 HIS A CA 1
ATOM 653 C C . HIS A 1 90 ? 8.615 5.602 -12.291 1.00 95.50 90 HIS A C 1
ATOM 655 O O . HIS A 1 90 ? 9.015 6.738 -12.018 1.00 95.50 90 HIS A O 1
ATOM 661 N N . ARG A 1 91 ? 7.356 5.365 -12.657 1.00 95.56 91 ARG A N 1
ATOM 662 C CA . ARG A 1 91 ? 6.324 6.400 -12.753 1.00 95.56 91 ARG A CA 1
ATOM 663 C C . ARG A 1 91 ? 5.279 6.167 -11.678 1.00 95.56 91 ARG A C 1
ATOM 665 O O . ARG A 1 91 ? 4.925 5.033 -11.375 1.00 95.56 91 ARG A O 1
ATOM 672 N N . PHE A 1 92 ? 4.781 7.256 -11.106 1.00 95.62 92 PHE A N 1
ATOM 673 C CA . PHE A 1 92 ? 3.848 7.209 -9.988 1.00 95.62 92 PHE A CA 1
ATOM 674 C C . PHE A 1 92 ? 2.594 8.012 -10.310 1.00 95.62 92 PHE A C 1
ATOM 676 O O . PHE A 1 92 ? 2.671 9.112 -10.861 1.00 95.62 92 PHE A O 1
ATOM 683 N N . ALA A 1 93 ? 1.448 7.484 -9.907 1.00 93.56 93 ALA A N 1
ATOM 684 C CA . ALA A 1 93 ? 0.169 8.172 -9.912 1.00 93.56 93 ALA A CA 1
ATOM 685 C C . ALA A 1 93 ? -0.494 8.015 -8.540 1.00 93.56 93 ALA A C 1
ATOM 687 O O . ALA A 1 93 ? -0.279 7.026 -7.843 1.00 93.56 93 ALA A O 1
ATOM 688 N N . LEU A 1 94 ? -1.304 8.994 -8.145 1.00 88.81 94 LEU A N 1
ATOM 689 C CA . LEU A 1 94 ? -2.086 8.956 -6.912 1.00 88.81 94 LEU A CA 1
ATOM 690 C C . LEU A 1 94 ? -3.558 9.151 -7.264 1.00 88.81 94 LEU A C 1
ATOM 692 O O . LEU A 1 94 ? -3.916 10.118 -7.934 1.00 88.81 94 LEU A O 1
ATOM 696 N N . SER A 1 95 ? -4.396 8.252 -6.769 1.00 86.56 95 SER A N 1
ATOM 697 C CA . SER A 1 95 ? -5.846 8.327 -6.824 1.00 86.56 95 SER A CA 1
ATOM 698 C C . SER A 1 95 ? -6.409 8.255 -5.409 1.00 86.56 95 SER A C 1
ATOM 700 O O . SER A 1 95 ? -5.954 7.467 -4.577 1.00 86.56 95 SER A O 1
ATOM 702 N N . ALA A 1 96 ? -7.411 9.083 -5.128 1.00 77.62 96 ALA A N 1
ATOM 703 C CA . ALA A 1 96 ? -8.247 8.902 -3.952 1.00 77.62 96 ALA A CA 1
ATOM 704 C C . ALA A 1 96 ? -9.350 7.895 -4.305 1.00 77.62 96 ALA A C 1
ATOM 706 O O . ALA A 1 96 ? -10.012 8.050 -5.333 1.00 77.62 96 ALA A O 1
ATOM 707 N N . LEU A 1 97 ? -9.542 6.870 -3.472 1.00 64.06 97 LEU A N 1
ATOM 708 C CA . LEU A 1 97 ? -10.562 5.834 -3.671 1.00 64.06 97 LEU A CA 1
ATOM 709 C C . LEU A 1 97 ? -11.975 6.432 -3.528 1.00 64.06 97 LEU A C 1
ATOM 711 O O . LEU A 1 97 ? -12.586 6.354 -2.470 1.00 64.06 97 LEU A O 1
ATOM 715 N N . SER A 1 98 ? -12.500 7.057 -4.584 1.00 54.59 98 SER A N 1
ATOM 716 C CA . SER A 1 98 ? -13.929 7.402 -4.687 1.00 54.59 98 SER A CA 1
ATOM 717 C C . SER A 1 98 ? -14.612 6.817 -5.924 1.00 54.59 98 SER A C 1
ATOM 719 O O . SER A 1 98 ? -15.836 6.871 -6.026 1.00 54.59 98 SER A O 1
ATOM 721 N N . GLN A 1 99 ? -13.857 6.217 -6.853 1.00 47.97 99 GLN A N 1
ATOM 722 C CA . GLN A 1 99 ? -14.404 5.606 -8.063 1.00 47.97 99 GLN A CA 1
ATOM 723 C C . GLN A 1 99 ? -13.729 4.268 -8.372 1.00 47.97 99 GLN A C 1
ATOM 725 O O . GLN A 1 99 ? -12.505 4.147 -8.375 1.00 47.97 99 GLN A O 1
ATOM 730 N N . SER A 1 100 ? -14.567 3.264 -8.632 1.00 49.88 100 SER A N 1
ATOM 731 C CA . SER A 1 100 ? -14.180 1.937 -9.100 1.00 49.88 100 SER A CA 1
ATOM 732 C C . SER A 1 100 ? -13.525 2.032 -10.470 1.00 49.88 100 SER A C 1
ATOM 734 O O . SER A 1 100 ? -14.073 2.658 -11.380 1.00 49.88 100 SER A O 1
ATOM 736 N N . VAL A 1 101 ? -12.392 1.365 -10.632 1.00 51.06 101 VAL A N 1
ATOM 737 C CA . VAL A 1 101 ? -11.681 1.317 -11.899 1.00 51.06 101 VAL A CA 1
ATOM 738 C C . VAL A 1 101 ? -11.493 -0.125 -12.354 1.00 51.06 101 VAL A C 1
ATOM 740 O O . VAL A 1 101 ? -11.035 -0.972 -11.596 1.00 51.06 101 VAL A O 1
ATOM 743 N N . SER A 1 102 ? -11.867 -0.408 -13.600 1.00 48.47 102 SER A N 1
ATOM 744 C CA . SER A 1 102 ? -11.622 -1.694 -14.248 1.00 48.47 102 SER A CA 1
ATOM 745 C C . SER A 1 102 ? -10.341 -1.590 -15.071 1.00 48.47 102 SER A C 1
ATOM 747 O O . SER A 1 102 ? -10.361 -1.024 -16.167 1.00 48.47 102 SER A O 1
ATOM 749 N N . TRP A 1 103 ? -9.233 -2.126 -14.569 1.00 52.91 103 TRP A N 1
ATOM 750 C CA . TRP A 1 103 ? -7.992 -2.211 -15.339 1.00 52.91 103 TRP A CA 1
ATOM 751 C C . TRP A 1 103 ? -7.595 -3.679 -15.493 1.00 52.91 103 TRP A C 1
ATOM 753 O O . TRP A 1 103 ? -7.619 -4.434 -14.527 1.00 52.91 103 TRP A O 1
ATOM 763 N N . LYS A 1 104 ? -7.274 -4.084 -16.724 1.00 50.31 104 LYS A N 1
ATOM 764 C CA . LYS A 1 104 ? -6.652 -5.378 -17.046 1.00 50.31 104 LYS A CA 1
ATOM 765 C C . LYS A 1 104 ? -5.132 -5.169 -17.105 1.00 50.31 104 LYS A C 1
ATOM 767 O O . LYS A 1 104 ? -4.727 -4.094 -17.548 1.00 50.31 104 LYS A O 1
ATOM 772 N N . LEU A 1 105 ? -4.337 -6.177 -16.724 1.00 61.59 105 LEU A N 1
ATOM 773 C CA . LEU A 1 105 ? -2.858 -6.170 -16.665 1.00 61.59 105 LEU A CA 1
ATOM 774 C C . LEU A 1 105 ? -2.250 -5.382 -15.484 1.00 61.59 105 LEU A C 1
ATOM 776 O O . LEU A 1 105 ? -1.357 -4.559 -15.677 1.00 61.59 105 LEU A O 1
ATOM 780 N N . PHE A 1 106 ? -2.727 -5.602 -14.254 1.00 77.88 106 PHE A N 1
ATOM 781 C CA . PHE A 1 106 ? -2.193 -4.945 -13.051 1.00 77.88 106 PHE A CA 1
ATOM 782 C C . PHE A 1 106 ? -1.890 -5.968 -11.943 1.00 77.88 106 PHE A C 1
ATOM 784 O O . PHE A 1 106 ? -2.557 -6.991 -11.849 1.00 77.88 106 PHE A O 1
ATOM 791 N N . THR A 1 107 ? -0.882 -5.708 -11.104 1.00 86.69 107 THR A N 1
ATOM 792 C CA . THR A 1 107 ? -0.689 -6.417 -9.824 1.00 86.69 107 THR A CA 1
ATOM 793 C C . THR A 1 107 ? -1.248 -5.541 -8.712 1.00 86.69 107 THR A C 1
ATOM 795 O O . THR A 1 107 ? -0.783 -4.413 -8.555 1.00 86.69 107 THR A O 1
ATOM 798 N N . MET A 1 108 ? -2.224 -6.034 -7.946 1.00 89.94 108 MET A N 1
ATOM 799 C CA . MET A 1 108 ? -2.857 -5.258 -6.880 1.00 89.94 108 MET A CA 1
ATOM 800 C C . MET A 1 108 ? -2.333 -5.654 -5.501 1.00 89.94 108 MET A C 1
ATOM 802 O O . MET A 1 108 ? -2.543 -6.771 -5.049 1.00 89.94 108 MET A O 1
ATOM 806 N N . ASP A 1 109 ? -1.722 -4.698 -4.804 1.00 93.62 109 ASP A N 1
ATOM 807 C CA . ASP A 1 109 ? -1.347 -4.835 -3.397 1.00 93.62 109 ASP A CA 1
ATOM 808 C C . ASP A 1 109 ? -2.289 -4.029 -2.502 1.00 93.62 109 ASP A C 1
ATOM 810 O O . ASP A 1 109 ? -2.687 -2.910 -2.839 1.00 93.62 109 ASP A O 1
ATOM 814 N N . VAL A 1 110 ? -2.622 -4.572 -1.333 1.00 94.56 110 VAL A N 1
ATOM 815 C CA . VAL A 1 110 ? -3.553 -3.964 -0.380 1.00 94.56 110 VAL A CA 1
ATOM 816 C C . VAL A 1 110 ? -2.933 -3.891 1.008 1.00 94.56 110 VAL A C 1
ATOM 818 O O . VAL A 1 110 ? -2.454 -4.877 1.561 1.00 94.56 110 VAL A O 1
ATOM 821 N N . ILE A 1 111 ? -3.013 -2.709 1.617 1.00 95.00 111 ILE A N 1
ATOM 822 C CA . ILE A 1 111 ? -2.797 -2.523 3.053 1.00 95.00 111 ILE A CA 1
ATOM 823 C C . ILE A 1 111 ? -4.127 -2.085 3.662 1.00 95.00 111 ILE A C 1
ATOM 825 O O . ILE A 1 111 ? -4.566 -0.952 3.467 1.00 95.00 111 ILE A O 1
ATOM 829 N N . TYR A 1 112 ? -4.764 -2.985 4.405 1.00 94.94 112 TYR A N 1
ATOM 830 C CA . TYR A 1 112 ? -6.051 -2.759 5.047 1.00 94.94 112 TYR A CA 1
ATOM 831 C C . TYR A 1 112 ? -5.866 -2.369 6.517 1.00 94.94 112 TYR A C 1
ATOM 833 O O . TYR A 1 112 ? -5.485 -3.180 7.364 1.00 94.94 112 TYR A O 1
ATOM 841 N N . LEU A 1 113 ? -6.134 -1.100 6.825 1.00 92.50 113 LEU A N 1
ATOM 842 C CA . LEU A 1 113 ? -6.115 -0.566 8.185 1.00 92.50 113 LEU A CA 1
ATOM 843 C C . LEU A 1 113 ? -7.544 -0.497 8.716 1.00 92.50 113 LEU A C 1
ATOM 845 O O . LEU A 1 113 ? -8.398 0.127 8.091 1.00 92.50 113 LEU A O 1
ATOM 849 N N . HIS A 1 114 ? -7.798 -1.074 9.887 1.00 91.75 114 HIS A N 1
ATOM 850 C CA . HIS A 1 114 ? -9.135 -1.049 10.475 1.00 91.75 114 HIS A CA 1
ATOM 851 C C . HIS A 1 114 ? -9.111 -0.983 12.001 1.00 91.75 114 HIS A C 1
ATOM 853 O O . HIS A 1 114 ? -8.088 -1.204 12.651 1.00 91.75 114 HIS A O 1
ATOM 859 N N . ASP A 1 115 ? -10.268 -0.667 12.574 1.00 90.12 115 ASP A N 1
ATOM 860 C CA . ASP A 1 115 ? -10.530 -0.808 14.001 1.00 90.12 115 ASP A CA 1
ATOM 861 C C . ASP A 1 115 ? -10.972 -2.232 14.347 1.00 90.12 115 ASP A C 1
ATOM 863 O O . ASP A 1 115 ? -11.335 -3.036 13.485 1.00 90.12 115 ASP A O 1
ATOM 867 N N . LYS A 1 116 ? -10.976 -2.551 15.644 1.00 90.69 116 LYS A N 1
ATOM 868 C CA . LYS A 1 116 ? -11.481 -3.839 16.128 1.00 90.69 116 LYS A CA 1
ATOM 869 C C . LYS A 1 116 ? -12.935 -4.077 15.677 1.00 90.69 116 LYS A C 1
ATOM 871 O O . LYS A 1 116 ? -13.696 -3.112 15.568 1.00 90.69 116 LYS A O 1
ATOM 876 N N . PRO A 1 117 ? -13.338 -5.347 15.480 1.00 93.25 117 PRO A N 1
ATOM 877 C CA . PRO A 1 117 ? -14.728 -5.690 15.207 1.00 93.25 117 PRO A CA 1
ATOM 878 C C . PRO A 1 117 ? -15.680 -5.107 16.257 1.00 93.25 117 PRO A C 1
ATOM 880 O O . PRO A 1 117 ? -15.368 -5.086 17.452 1.00 93.25 117 PRO A O 1
ATOM 883 N N . GLY A 1 118 ? -16.842 -4.653 15.802 1.00 91.38 118 GLY A N 1
ATOM 884 C CA . GLY A 1 118 ? -17.897 -4.067 16.621 1.00 91.38 118 GLY A CA 1
ATOM 885 C C . GLY A 1 118 ? -19.266 -4.227 15.953 1.00 91.38 118 GLY A C 1
ATOM 886 O O . GLY A 1 118 ? -19.344 -4.753 14.846 1.00 91.38 118 GLY A O 1
ATOM 887 N N . PRO A 1 119 ? -20.356 -3.781 16.597 1.00 92.19 119 PRO A N 1
ATOM 888 C CA . PRO A 1 119 ? -21.709 -3.929 16.051 1.00 92.19 119 PRO A CA 1
ATOM 889 C C . PRO A 1 119 ? -21.863 -3.269 14.671 1.00 92.19 119 PRO A C 1
ATOM 891 O O . PRO A 1 119 ? -22.422 -3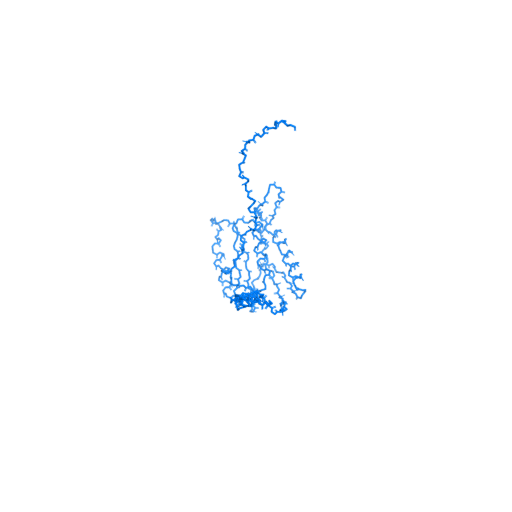.876 13.765 1.00 92.19 119 PRO A O 1
ATOM 894 N N . GLU A 1 120 ? -21.249 -2.097 14.490 1.00 89.69 120 GLU A N 1
ATOM 895 C CA . GLU A 1 120 ? -21.281 -1.329 13.238 1.00 89.69 120 GLU A CA 1
ATOM 896 C C . GLU A 1 120 ? -20.019 -1.525 12.375 1.00 89.69 120 GLU A C 1
ATOM 898 O O . GLU A 1 120 ? -19.859 -0.869 11.351 1.00 89.69 120 GLU A O 1
ATOM 903 N N . ASN A 1 121 ? -19.088 -2.397 12.788 1.00 90.75 121 ASN A N 1
ATOM 904 C CA . ASN A 1 121 ? -17.814 -2.605 12.099 1.00 90.75 121 ASN A CA 1
ATOM 905 C C . ASN A 1 121 ? -17.509 -4.098 11.965 1.00 90.75 121 ASN A C 1
ATOM 907 O O . ASN A 1 121 ? -17.189 -4.771 12.948 1.00 90.75 121 ASN A O 1
ATOM 911 N N . CYS A 1 122 ? -17.542 -4.607 10.736 1.00 94.69 122 CYS A N 1
ATOM 912 C CA . CYS A 1 122 ? -17.240 -6.002 10.432 1.00 94.69 122 CYS A CA 1
ATOM 913 C C . CYS A 1 122 ? -16.008 -6.099 9.514 1.00 94.69 122 CYS A C 1
ATOM 915 O O . CYS A 1 122 ? -16.176 -6.274 8.305 1.00 94.69 122 CYS A O 1
ATOM 917 N N . PRO A 1 123 ? -14.776 -6.014 10.064 1.00 94.19 123 PRO A N 1
ATOM 918 C CA . PRO A 1 123 ? -13.546 -6.067 9.273 1.00 94.19 123 PRO A CA 1
ATOM 919 C C . PRO A 1 123 ? -13.430 -7.316 8.407 1.00 94.19 123 PRO A C 1
ATOM 921 O O . PRO A 1 123 ? -12.914 -7.235 7.302 1.00 94.19 123 PRO A O 1
ATOM 924 N N . GLN A 1 124 ? -13.966 -8.450 8.874 1.00 95.19 124 GLN A N 1
ATOM 925 C CA . GLN A 1 124 ? -13.933 -9.702 8.122 1.00 95.19 124 GLN A CA 1
ATOM 926 C C . GLN A 1 124 ? -14.630 -9.568 6.767 1.00 95.19 124 GLN A C 1
ATOM 928 O O . GLN A 1 124 ? -14.051 -9.927 5.757 1.00 95.19 124 GLN A O 1
ATOM 933 N N . LYS A 1 125 ? -15.827 -8.966 6.721 1.00 95.44 125 LYS A N 1
ATOM 934 C CA . LYS A 1 125 ? -16.555 -8.775 5.456 1.00 95.44 125 LYS A CA 1
ATOM 935 C C . LYS A 1 125 ? -15.784 -7.901 4.468 1.00 95.44 125 LYS A C 1
ATOM 937 O O . LYS A 1 125 ? -15.862 -8.127 3.268 1.00 95.44 125 LYS A O 1
ATOM 942 N N . VAL A 1 126 ? -15.077 -6.888 4.970 1.00 94.06 126 VAL A N 1
ATOM 943 C CA . VAL A 1 126 ? -14.249 -6.009 4.133 1.00 94.06 126 VAL A CA 1
ATOM 944 C C . VAL A 1 126 ? -13.014 -6.758 3.646 1.00 94.06 126 VAL A C 1
ATOM 946 O O . VAL A 1 126 ? -12.689 -6.679 2.468 1.00 94.06 126 VAL A O 1
ATOM 949 N N . TYR A 1 127 ? -12.358 -7.513 4.527 1.00 95.56 127 TYR A N 1
ATOM 950 C CA . TYR A 1 127 ? -11.211 -8.342 4.178 1.00 95.56 127 TYR A CA 1
ATOM 951 C C . TYR A 1 127 ? -11.573 -9.384 3.114 1.00 95.56 127 TYR A C 1
ATOM 953 O O . TYR A 1 127 ? -10.891 -9.459 2.099 1.00 95.56 127 TYR A O 1
ATOM 961 N N . ASP A 1 128 ? -12.684 -10.104 3.287 1.00 95.38 128 ASP A N 1
ATOM 962 C CA . ASP A 1 128 ? -13.171 -11.097 2.322 1.00 95.38 128 ASP A CA 1
ATOM 963 C C . ASP A 1 128 ? -13.419 -10.459 0.942 1.00 95.38 128 ASP A C 1
ATOM 965 O O . ASP A 1 128 ? -13.020 -11.013 -0.077 1.00 95.38 128 ASP A O 1
ATOM 969 N N . ALA A 1 129 ? -14.008 -9.257 0.899 1.00 93.38 129 ALA A N 1
ATOM 970 C CA . ALA A 1 129 ? -14.222 -8.522 -0.350 1.00 93.38 129 ALA A CA 1
ATOM 971 C C . ALA A 1 129 ? -12.913 -8.035 -1.001 1.00 93.38 129 ALA A C 1
ATOM 973 O O . ALA A 1 129 ? -12.823 -7.954 -2.225 1.00 93.38 129 ALA A O 1
ATOM 974 N N . LEU A 1 130 ? -11.897 -7.694 -0.203 1.00 92.94 130 LEU A N 1
ATOM 975 C CA . LEU A 1 130 ? -10.575 -7.322 -0.712 1.00 92.94 130 LEU A CA 1
ATOM 976 C C . LEU A 1 130 ? -9.834 -8.533 -1.284 1.00 92.94 130 LEU A C 1
ATOM 978 O O . LEU A 1 130 ? -9.203 -8.399 -2.328 1.00 92.94 130 LEU A O 1
ATOM 982 N N . VAL A 1 131 ? -9.928 -9.693 -0.628 1.00 91.88 131 VAL A N 1
ATOM 983 C CA . VAL A 1 131 ? -9.383 -10.960 -1.139 1.00 91.88 131 VAL A CA 1
ATOM 984 C C . VAL A 1 131 ? -10.043 -11.316 -2.469 1.00 91.88 131 VAL A C 1
ATOM 986 O O . VAL A 1 131 ? -9.336 -11.521 -3.451 1.00 91.88 131 VAL A O 1
ATOM 989 N N . ASP A 1 132 ? -11.377 -11.273 -2.530 1.00 89.88 132 ASP A N 1
ATOM 990 C CA . ASP A 1 132 ? -12.135 -11.497 -3.767 1.00 89.88 132 ASP A CA 1
ATOM 991 C C . ASP A 1 132 ? -11.681 -10.537 -4.882 1.00 89.88 132 ASP A C 1
ATOM 993 O O . ASP A 1 132 ? -11.376 -10.960 -5.996 1.00 89.88 132 ASP A O 1
ATOM 997 N N . ALA A 1 133 ? -11.524 -9.242 -4.586 1.00 86.88 133 ALA A N 1
ATOM 998 C CA . ALA A 1 133 ? -11.013 -8.278 -5.561 1.00 86.88 133 ALA A CA 1
ATOM 999 C C . ALA A 1 133 ? -9.580 -8.600 -6.034 1.00 86.88 133 ALA A C 1
ATOM 1001 O O . ALA A 1 133 ? -9.289 -8.474 -7.226 1.00 86.88 133 ALA A O 1
ATOM 1002 N N . LEU A 1 134 ? -8.691 -9.023 -5.129 1.00 86.81 134 LEU A N 1
ATOM 1003 C CA . LEU A 1 134 ? -7.312 -9.396 -5.459 1.00 86.81 134 LEU A CA 1
ATOM 1004 C C . LEU A 1 134 ? -7.253 -10.582 -6.421 1.00 86.81 134 LEU A C 1
ATOM 1006 O O . LEU A 1 134 ? -6.497 -10.516 -7.395 1.00 86.81 134 LEU A O 1
ATOM 1010 N N . GLU A 1 135 ? -8.065 -11.611 -6.167 1.00 84.81 135 GLU A N 1
ATOM 1011 C CA . GLU A 1 135 ? -8.176 -12.814 -7.002 1.00 84.81 135 GLU A CA 1
ATOM 1012 C C . GLU A 1 135 ? -8.673 -12.497 -8.420 1.00 84.81 135 GLU A C 1
ATOM 1014 O O . GLU A 1 135 ? -8.265 -13.145 -9.383 1.00 84.81 135 GLU A O 1
ATOM 1019 N N . HIS A 1 136 ? -9.529 -11.482 -8.571 1.00 81.56 136 HIS A N 1
ATOM 1020 C CA . HIS A 1 136 ? -10.110 -11.114 -9.864 1.00 81.56 136 HIS A CA 1
ATOM 1021 C C . HIS A 1 136 ? -9.257 -10.136 -10.685 1.00 81.56 136 HIS A C 1
ATOM 1023 O O . HIS A 1 136 ? -9.348 -10.132 -11.916 1.00 81.56 136 HIS A O 1
ATOM 1029 N N . VAL A 1 137 ? -8.487 -9.259 -10.031 1.00 75.56 137 VAL A N 1
ATOM 1030 C CA . VAL A 1 137 ? -7.764 -8.160 -10.701 1.00 75.56 137 VAL A CA 1
ATOM 1031 C C . VAL A 1 137 ? -6.324 -8.531 -11.043 1.00 75.56 137 VAL A C 1
ATOM 1033 O O . VAL A 1 137 ? -5.805 -8.053 -12.054 1.00 75.56 137 VAL A O 1
ATOM 1036 N N . SER A 1 138 ? -5.670 -9.346 -10.215 1.00 68.81 138 SER A N 1
ATOM 1037 C CA . SER A 1 138 ? -4.217 -9.494 -10.287 1.00 68.81 138 SER A CA 1
ATOM 1038 C C . SER A 1 138 ? -3.790 -10.645 -11.194 1.00 68.81 138 SER A C 1
ATOM 1040 O O . SER A 1 138 ? -4.176 -11.790 -10.986 1.00 68.81 138 SER A O 1
ATOM 1042 N N . GLU A 1 139 ? -2.950 -10.356 -12.190 1.00 68.88 139 GLU A N 1
ATOM 1043 C CA . GLU A 1 139 ? -2.327 -11.407 -13.017 1.00 68.88 139 GLU A CA 1
ATOM 1044 C C . GLU A 1 139 ? -1.204 -12.145 -12.273 1.00 68.88 139 GLU A C 1
ATOM 1046 O O . GLU A 1 139 ? -0.963 -13.329 -12.501 1.00 68.88 139 GLU A O 1
ATOM 1051 N N . ASN A 1 140 ? -0.526 -11.436 -11.369 1.00 70.44 140 ASN A N 1
ATOM 1052 C CA . ASN A 1 140 ? 0.448 -11.970 -10.423 1.00 70.44 140 ASN A CA 1
ATOM 1053 C C . ASN A 1 140 ? -0.151 -11.955 -9.016 1.00 70.44 140 ASN A C 1
ATOM 1055 O O . ASN A 1 140 ? -1.050 -11.168 -8.741 1.00 70.44 140 ASN A O 1
ATOM 1059 N N . GLU A 1 141 ? 0.377 -12.770 -8.104 1.00 82.50 141 GLU A N 1
ATOM 1060 C CA . GLU A 1 141 ? -0.077 -12.758 -6.713 1.00 82.50 141 GLU A CA 1
ATOM 1061 C C . GLU A 1 141 ? 0.125 -11.368 -6.077 1.00 82.50 141 GLU A C 1
ATOM 1063 O O . GLU A 1 141 ? 1.243 -10.847 -5.944 1.00 82.50 141 GLU A O 1
ATOM 1068 N N . GLY A 1 142 ? -1.000 -10.747 -5.731 1.00 89.38 142 GLY A N 1
ATOM 1069 C CA . GLY A 1 142 ? -1.060 -9.500 -4.986 1.00 89.38 142 GLY A CA 1
ATOM 1070 C C . GLY A 1 142 ? -0.823 -9.744 -3.502 1.00 89.38 142 GLY A C 1
ATOM 1071 O O . GLY A 1 142 ? -1.276 -10.747 -2.956 1.00 89.38 142 GLY A O 1
ATOM 1072 N N . TYR A 1 143 ? -0.127 -8.830 -2.832 1.00 94.19 143 TYR A N 1
ATOM 1073 C CA . TYR A 1 143 ? 0.060 -8.909 -1.389 1.00 94.19 143 TYR A CA 1
ATOM 1074 C C . TYR A 1 143 ? -1.091 -8.224 -0.659 1.00 94.19 143 TYR A C 1
ATOM 1076 O O . TYR A 1 143 ? -1.477 -7.106 -0.998 1.00 94.19 143 TYR A O 1
ATOM 1084 N N . ILE A 1 144 ? -1.591 -8.849 0.404 1.00 95.12 144 ILE A N 1
ATOM 1085 C CA . ILE A 1 144 ? -2.587 -8.268 1.304 1.00 95.12 144 ILE A CA 1
ATOM 1086 C C . ILE A 1 144 ? -2.077 -8.250 2.742 1.00 95.12 144 ILE A C 1
ATOM 1088 O O . ILE A 1 144 ? -1.745 -9.273 3.347 1.00 95.12 144 ILE A O 1
ATOM 1092 N N . PHE A 1 145 ? -2.038 -7.053 3.319 1.00 94.81 145 PHE A N 1
ATOM 1093 C CA . PHE A 1 145 ? -1.597 -6.816 4.684 1.00 94.81 145 PHE A CA 1
ATOM 1094 C C . PHE A 1 145 ? -2.709 -6.182 5.515 1.00 94.81 145 PHE A C 1
ATOM 1096 O O . PHE A 1 145 ? -3.128 -5.059 5.257 1.00 94.81 145 PHE A O 1
ATOM 1103 N N . GLU A 1 146 ? -3.141 -6.869 6.567 1.00 93.31 146 GLU A N 1
ATOM 1104 C CA . GLU A 1 146 ? -4.136 -6.368 7.518 1.00 93.31 146 GLU A CA 1
ATOM 1105 C C . GLU A 1 146 ? -3.462 -5.762 8.763 1.00 93.31 146 GLU A C 1
ATOM 1107 O O . GLU A 1 146 ? -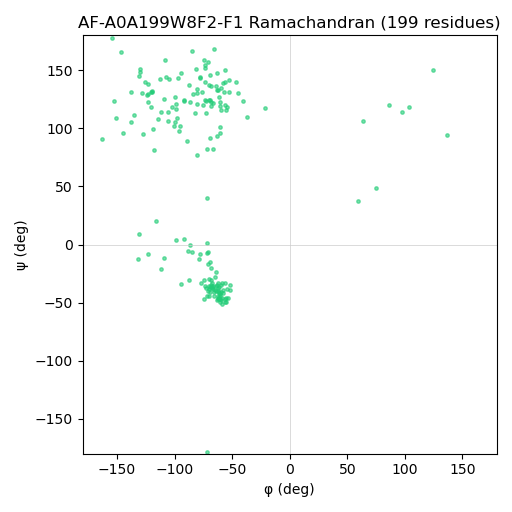2.415 -6.232 9.230 1.00 93.31 146 GLU A O 1
ATOM 1112 N N . SER A 1 147 ? -4.030 -4.684 9.311 1.00 89.06 147 SER A N 1
ATOM 1113 C CA . SER A 1 147 ? -3.606 -4.131 10.598 1.00 89.06 147 SER A CA 1
ATOM 1114 C C . SER A 1 147 ? -4.768 -3.550 11.411 1.00 89.06 147 SER A C 1
ATOM 1116 O O . SER A 1 147 ? -5.094 -2.365 11.299 1.00 89.06 147 SER A O 1
ATOM 1118 N N . GLY A 1 148 ? -5.318 -4.353 12.328 1.00 79.62 148 GLY A N 1
ATOM 1119 C CA . GLY A 1 148 ? -6.375 -3.927 13.260 1.00 79.62 148 GLY A CA 1
ATOM 1120 C C . GLY A 1 148 ? -5.948 -3.083 14.482 1.00 79.62 148 GLY A C 1
ATOM 1121 O O . GLY A 1 148 ? -6.788 -2.641 15.265 1.00 79.62 148 GLY A O 1
ATOM 1122 N N . GLN A 1 149 ? -4.643 -2.905 14.739 1.00 69.94 149 GLN A N 1
ATOM 1123 C CA . GLN A 1 149 ? -4.129 -2.188 15.932 1.00 69.94 149 GLN A CA 1
ATOM 1124 C C . GLN A 1 149 ? -3.512 -0.821 15.603 1.00 69.94 149 GLN A C 1
ATOM 1126 O O . GLN A 1 149 ? -3.227 -0.051 16.523 1.00 69.94 149 GLN A O 1
ATOM 1131 N N . GLY A 1 150 ? -3.291 -0.529 14.316 1.00 71.50 150 GLY A N 1
ATOM 1132 C CA . GLY A 1 150 ? -2.822 0.770 13.842 1.00 71.50 150 GLY A CA 1
ATOM 1133 C C . GLY A 1 150 ? -1.471 1.199 14.413 1.00 71.50 150 GLY A C 1
ATOM 1134 O O . GLY A 1 150 ? -1.303 2.373 14.705 1.00 71.50 150 GLY A O 1
ATOM 1135 N N . LEU A 1 151 ? -0.505 0.296 14.616 1.00 86.69 151 LEU A N 1
ATOM 1136 C CA . LEU A 1 151 ? 0.862 0.712 14.955 1.00 86.69 151 LEU A CA 1
ATOM 1137 C C . LEU A 1 151 ? 1.551 1.245 13.696 1.00 86.69 151 LEU A C 1
ATOM 1139 O O . LEU A 1 151 ? 1.762 0.485 12.751 1.00 86.69 151 LEU A O 1
ATOM 1143 N N . ALA A 1 152 ? 1.990 2.506 13.703 1.00 87.44 152 ALA A N 1
ATOM 1144 C CA . ALA A 1 152 ? 2.651 3.109 12.539 1.00 87.44 152 ALA A CA 1
ATOM 1145 C C . ALA A 1 152 ? 3.862 2.281 12.057 1.00 87.44 152 ALA A C 1
ATOM 1147 O O . ALA A 1 152 ? 4.045 2.074 10.863 1.00 87.44 152 ALA A O 1
ATOM 1148 N N . ARG A 1 153 ? 4.645 1.700 12.981 1.00 87.88 153 ARG A N 1
ATOM 1149 C CA . ARG A 1 153 ? 5.795 0.836 12.641 1.00 87.88 153 ARG A CA 1
ATOM 1150 C C . ARG A 1 153 ? 5.412 -0.383 11.793 1.00 87.88 153 ARG A C 1
ATOM 1152 O O . ARG A 1 153 ? 6.223 -0.836 10.992 1.00 87.88 153 ARG A O 1
ATOM 1159 N N . V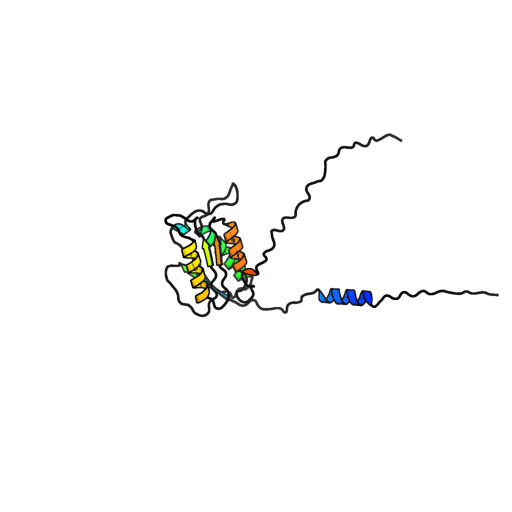AL A 1 154 ? 4.213 -0.933 11.993 1.00 89.81 154 VAL A N 1
ATOM 1160 C CA . VAL A 1 154 ? 3.731 -2.086 11.220 1.00 89.81 154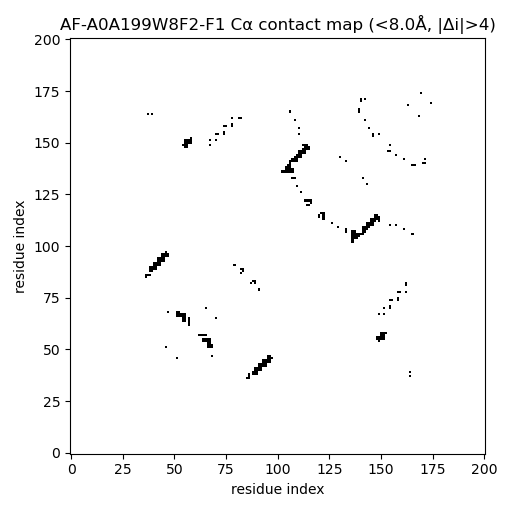 VAL A CA 1
ATOM 1161 C C . VAL A 1 154 ? 3.436 -1.661 9.783 1.00 89.81 154 VAL A C 1
ATOM 1163 O O . VAL A 1 154 ? 3.928 -2.317 8.870 1.00 89.81 154 VAL A O 1
ATOM 1166 N N . LEU A 1 155 ? 2.767 -0.517 9.597 1.00 91.88 155 LEU A N 1
ATOM 1167 C CA . LEU A 1 155 ? 2.530 0.083 8.280 1.00 91.88 155 LEU A CA 1
ATOM 1168 C C . LEU A 1 155 ? 3.845 0.333 7.528 1.00 91.88 155 LEU A C 1
ATOM 1170 O O . LEU A 1 155 ? 3.989 -0.096 6.388 1.00 91.88 155 LEU A O 1
ATOM 1174 N N . PHE A 1 156 ? 4.835 0.962 8.171 1.00 92.12 156 PHE A N 1
ATOM 1175 C CA . PHE A 1 156 ? 6.138 1.199 7.535 1.00 92.12 156 PHE A CA 1
ATOM 1176 C C . PHE A 1 156 ? 6.823 -0.103 7.110 1.00 92.12 156 PHE A C 1
ATOM 1178 O O . PHE A 1 156 ? 7.376 -0.171 6.018 1.00 92.12 156 PHE A O 1
ATOM 1185 N N . ARG A 1 157 ? 6.764 -1.153 7.940 1.00 91.75 157 ARG A N 1
ATOM 1186 C CA . ARG A 1 157 ? 7.326 -2.464 7.584 1.00 91.75 157 ARG A CA 1
ATOM 1187 C C . ARG A 1 157 ? 6.629 -3.062 6.360 1.00 91.75 157 ARG A C 1
ATOM 1189 O O . ARG A 1 157 ? 7.324 -3.529 5.469 1.00 91.75 157 ARG A O 1
ATOM 1196 N N . GLN A 1 158 ? 5.297 -3.034 6.325 1.00 93.50 158 GLN A N 1
ATOM 1197 C CA . GLN A 1 158 ? 4.501 -3.544 5.200 1.00 93.50 158 GLN A CA 1
ATOM 1198 C C . GLN A 1 158 ? 4.830 -2.783 3.907 1.00 93.50 158 GLN A C 1
ATOM 1200 O O . GLN A 1 158 ? 5.094 -3.393 2.878 1.00 93.50 158 GLN A O 1
ATOM 1205 N N . ILE A 1 159 ? 4.934 -1.456 3.982 1.00 94.56 159 ILE A N 1
ATOM 1206 C CA . ILE A 1 159 ? 5.312 -0.603 2.846 1.00 94.56 159 ILE A CA 1
ATOM 1207 C C . ILE A 1 159 ? 6.728 -0.915 2.346 1.00 94.56 159 ILE A C 1
ATOM 1209 O O . ILE A 1 159 ? 6.947 -0.979 1.140 1.00 94.56 159 ILE A O 1
ATOM 1213 N N . CYS A 1 160 ? 7.686 -1.166 3.244 1.00 94.25 160 CYS A N 1
ATOM 1214 C CA . CYS A 1 160 ? 9.026 -1.595 2.840 1.00 94.25 160 CYS A CA 1
ATOM 1215 C C . CYS A 1 160 ? 9.015 -2.957 2.132 1.00 94.25 160 CYS A C 1
ATOM 1217 O O . CYS A 1 160 ? 9.793 -3.156 1.204 1.00 94.25 160 CYS A O 1
ATOM 1219 N N . THR A 1 161 ? 8.146 -3.888 2.538 1.00 93.12 161 THR A N 1
ATOM 1220 C CA . THR A 1 161 ? 7.979 -5.171 1.838 1.00 93.12 161 THR A CA 1
ATOM 1221 C C . THR A 1 161 ? 7.485 -4.967 0.402 1.00 93.12 161 THR A C 1
ATOM 1223 O O . THR A 1 161 ? 7.970 -5.639 -0.505 1.00 93.12 161 THR A O 1
ATOM 1226 N N . LEU A 1 162 ? 6.602 -3.990 0.173 1.00 95.00 162 LEU A N 1
ATOM 1227 C CA . LEU A 1 162 ? 6.081 -3.654 -1.158 1.00 95.00 162 LEU A CA 1
ATOM 1228 C C . LEU A 1 162 ? 7.103 -2.971 -2.087 1.00 95.00 162 LEU A C 1
ATOM 1230 O O . LEU A 1 162 ? 6.808 -2.757 -3.258 1.00 95.00 162 LEU A O 1
ATOM 1234 N N . LEU A 1 163 ? 8.307 -2.624 -1.613 1.00 94.62 163 LEU A N 1
ATOM 1235 C CA . LEU A 1 163 ? 9.354 -2.077 -2.488 1.00 94.62 163 LEU A CA 1
ATOM 1236 C C . LEU A 1 163 ? 9.835 -3.096 -3.529 1.00 94.62 163 LEU A C 1
ATOM 1238 O O . LEU A 1 163 ? 10.292 -2.695 -4.603 1.00 94.62 163 LEU A O 1
ATOM 1242 N N . ALA A 1 164 ? 9.744 -4.392 -3.215 1.00 92.50 164 ALA A N 1
ATOM 1243 C CA . ALA A 1 164 ? 10.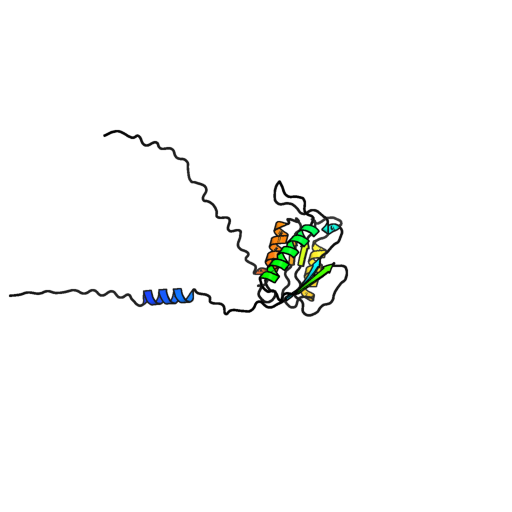162 -5.460 -4.109 1.00 92.50 164 ALA A CA 1
ATOM 1244 C C . ALA A 1 164 ? 9.330 -5.451 -5.402 1.00 92.50 164 ALA A C 1
ATOM 1246 O O . ALA A 1 164 ? 8.105 -5.357 -5.361 1.00 92.50 164 ALA A O 1
ATOM 1247 N N . HIS A 1 165 ? 10.006 -5.547 -6.549 1.00 91.62 165 HIS A N 1
ATOM 1248 C CA . HIS A 1 165 ? 9.355 -5.535 -7.857 1.00 91.62 165 HIS A CA 1
ATOM 1249 C C . HIS A 1 165 ? 8.362 -6.714 -7.976 1.00 91.62 165 HIS A C 1
ATOM 1251 O O . HIS A 1 165 ? 8.755 -7.841 -7.656 1.00 91.62 165 HIS A O 1
ATOM 1257 N N . PRO A 1 166 ? 7.126 -6.516 -8.477 1.00 89.75 166 PRO A N 1
ATOM 1258 C CA . PRO A 1 166 ? 6.098 -7.563 -8.556 1.00 89.75 166 PRO A CA 1
ATOM 1259 C C . PRO A 1 166 ? 6.544 -8.863 -9.243 1.00 89.75 166 PRO A C 1
ATOM 1261 O O . PRO A 1 166 ? 6.240 -9.948 -8.773 1.00 89.75 166 PRO A O 1
ATOM 1264 N N . VAL A 1 167 ? 7.336 -8.760 -10.316 1.00 86.56 167 VAL A N 1
ATOM 1265 C CA . VAL A 1 167 ? 7.872 -9.921 -11.066 1.00 86.56 167 VAL A CA 1
ATOM 1266 C C . VAL A 1 167 ? 9.082 -10.589 -10.381 1.00 86.56 167 VAL A C 1
ATOM 1268 O O . VAL A 1 167 ? 9.505 -11.667 -10.786 1.00 86.56 167 VAL A O 1
ATOM 1271 N N . GLN A 1 168 ? 9.683 -9.955 -9.368 1.00 87.50 168 GLN A N 1
ATOM 1272 C CA . GLN A 1 168 ? 10.906 -10.447 -8.709 1.00 87.50 168 GLN A CA 1
ATOM 1273 C C . GLN A 1 168 ? 10.682 -10.913 -7.268 1.00 87.50 168 GLN A C 1
ATOM 1275 O O . GLN A 1 168 ? 11.518 -11.638 -6.730 1.00 87.50 168 GLN A O 1
ATOM 1280 N N . ARG A 1 169 ? 9.605 -10.465 -6.617 1.00 89.75 169 ARG A N 1
ATOM 1281 C CA . ARG A 1 169 ? 9.255 -10.905 -5.264 1.00 89.75 169 ARG A CA 1
ATOM 1282 C C . ARG A 1 169 ? 8.712 -12.338 -5.287 1.00 89.75 169 ARG A C 1
ATOM 1284 O O . ARG A 1 169 ? 8.173 -12.782 -6.297 1.00 89.75 169 ARG A O 1
ATOM 1291 N N . CYS A 1 170 ? 8.889 -13.059 -4.182 1.00 89.38 170 CYS A N 1
ATOM 1292 C CA . CYS A 1 170 ? 8.266 -14.367 -3.983 1.00 89.38 170 CYS A CA 1
ATOM 1293 C C . CYS A 1 170 ? 6.751 -14.229 -3.749 1.00 89.38 170 CYS A C 1
ATOM 1295 O O . CYS A 1 170 ? 6.206 -13.130 -3.796 1.00 89.38 170 CYS A O 1
ATOM 1297 N N . VAL A 1 171 ? 6.068 -15.348 -3.525 1.00 90.12 171 VAL A N 1
ATOM 1298 C CA . VAL A 1 171 ? 4.681 -15.346 -3.037 1.00 90.12 171 VAL A CA 1
ATOM 1299 C C . VAL A 1 171 ? 4.636 -14.895 -1.576 1.00 90.12 171 VAL A C 1
ATOM 1301 O O . VAL A 1 171 ? 5.648 -14.983 -0.868 1.00 90.12 171 VAL A O 1
ATOM 1304 N N . GLN A 1 172 ? 3.489 -14.396 -1.105 1.00 91.88 172 GLN A N 1
ATOM 1305 C CA . GLN A 1 172 ? 3.425 -13.786 0.229 1.00 91.88 172 GLN A CA 1
ATOM 1306 C C . GLN A 1 172 ? 3.746 -14.797 1.344 1.00 91.88 172 GLN A C 1
ATOM 1308 O O . GLN A 1 172 ? 4.398 -14.434 2.329 1.00 91.88 172 GLN A O 1
ATOM 1313 N N . ASP A 1 173 ? 3.344 -16.056 1.167 1.00 89.00 173 ASP A N 1
ATOM 1314 C CA . ASP A 1 173 ? 3.578 -17.152 2.117 1.00 89.00 173 ASP A CA 1
ATOM 1315 C C . ASP A 1 173 ? 5.069 -17.491 2.305 1.00 89.00 173 ASP A C 1
ATOM 1317 O O . ASP A 1 173 ? 5.467 -17.974 3.367 1.00 89.00 173 ASP A O 1
ATOM 1321 N N . ASP A 1 174 ? 5.909 -17.157 1.322 1.00 89.38 174 ASP A N 1
ATOM 1322 C CA . ASP A 1 174 ? 7.352 -17.424 1.330 1.00 89.38 174 ASP A CA 1
ATOM 1323 C C . ASP A 1 174 ? 8.179 -16.259 1.911 1.00 89.38 174 ASP A C 1
ATOM 1325 O O . ASP A 1 174 ? 9.415 -16.287 1.896 1.00 89.38 174 ASP A O 1
ATOM 1329 N N . LEU A 1 175 ? 7.537 -15.200 2.420 1.00 86.44 175 LEU A N 1
ATOM 1330 C CA . LEU A 1 175 ? 8.226 -14.052 3.016 1.00 86.44 175 LEU A CA 1
ATOM 1331 C C . LEU A 1 175 ? 8.862 -14.394 4.377 1.00 86.44 175 LEU A C 1
ATOM 1333 O O . LEU A 1 175 ? 8.342 -14.036 5.439 1.00 86.44 175 LEU A O 1
ATOM 1337 N N . ASP A 1 176 ? 10.054 -14.989 4.366 1.00 74.62 176 ASP A N 1
ATOM 1338 C CA . ASP A 1 176 ? 10.865 -15.173 5.576 1.00 74.62 176 ASP A CA 1
ATOM 1339 C C . ASP A 1 176 ? 11.632 -13.886 5.925 1.00 74.62 176 ASP A C 1
ATOM 1341 O O . ASP A 1 176 ? 12.822 -13.731 5.649 1.00 74.62 176 ASP A O 1
ATOM 1345 N N . ILE A 1 177 ? 10.934 -12.897 6.496 1.00 67.31 177 ILE A N 1
ATOM 1346 C CA . ILE A 1 177 ? 11.583 -11.674 6.994 1.00 67.31 177 ILE A CA 1
ATOM 1347 C C . ILE A 1 177 ? 12.349 -12.034 8.277 1.00 67.31 177 ILE A C 1
ATOM 1349 O O . ILE A 1 177 ? 11.698 -12.286 9.301 1.00 67.31 177 ILE A O 1
ATOM 1353 N N . PRO A 1 178 ? 13.698 -11.972 8.296 1.00 58.50 178 PRO A N 1
ATOM 1354 C CA . PRO A 1 178 ? 14.469 -12.364 9.466 1.00 58.50 178 PRO A CA 1
ATOM 1355 C C . PRO A 1 178 ? 14.039 -11.564 10.696 1.00 58.50 178 PRO A C 1
ATOM 1357 O O . PRO A 1 178 ? 13.928 -10.331 10.662 1.00 58.50 178 PRO A O 1
ATOM 1360 N N . LYS A 1 179 ? 13.794 -12.261 11.812 1.00 55.00 179 LYS A N 1
ATOM 1361 C CA . LYS A 1 179 ? 13.524 -11.607 13.100 1.00 55.00 179 LYS A CA 1
ATOM 1362 C C . LYS A 1 179 ? 14.700 -10.685 13.438 1.00 55.00 179 LYS A C 1
ATOM 1364 O O . LYS A 1 179 ? 15.852 -11.031 13.199 1.00 55.00 179 LYS A O 1
ATOM 1369 N N . SER A 1 180 ? 14.385 -9.504 13.976 1.00 55.25 180 SER A N 1
ATOM 1370 C CA . SER A 1 180 ? 15.344 -8.432 14.266 1.00 55.25 180 SER A CA 1
ATOM 1371 C C . SER A 1 180 ? 16.656 -8.966 14.851 1.00 55.25 180 SER A C 1
ATOM 1373 O O . SER A 1 180 ? 16.653 -9.611 15.899 1.00 55.25 180 SER A O 1
ATOM 1375 N N . LEU A 1 181 ? 17.776 -8.651 14.192 1.00 47.62 181 LEU A N 1
ATOM 1376 C CA . LEU A 1 181 ? 19.138 -8.942 14.647 1.00 47.62 181 LEU A CA 1
ATOM 1377 C C . LEU A 1 181 ? 19.542 -8.055 15.836 1.00 47.62 181 LEU A C 1
ATOM 1379 O O . LEU A 1 181 ? 20.668 -7.558 15.893 1.00 47.62 181 LEU A O 1
ATOM 1383 N N . THR A 1 182 ? 18.645 -7.805 16.794 1.00 53.28 182 THR A N 1
ATOM 1384 C CA . THR A 1 182 ? 19.060 -7.253 18.082 1.00 53.28 182 THR A CA 1
ATOM 1385 C C . THR A 1 182 ? 19.959 -8.288 18.731 1.00 53.28 182 THR A C 1
ATOM 1387 O O . THR A 1 182 ? 19.493 -9.240 19.358 1.00 53.28 182 THR A O 1
ATOM 1390 N N . ARG A 1 183 ? 21.261 -8.109 18.500 1.00 42.56 183 ARG A N 1
ATOM 1391 C CA . ARG A 1 183 ? 22.371 -8.771 19.165 1.00 42.56 183 ARG A CA 1
ATOM 1392 C C . ARG A 1 183 ? 21.990 -8.937 20.628 1.00 42.56 183 ARG A C 1
ATOM 1394 O O . ARG A 1 183 ? 21.895 -7.956 21.363 1.00 42.56 183 ARG A O 1
ATOM 1401 N N . LYS A 1 184 ? 21.739 -10.184 21.023 1.00 42.62 184 LYS A N 1
ATOM 1402 C CA . LYS A 1 184 ? 21.627 -10.578 22.421 1.00 42.62 184 LYS A CA 1
ATOM 1403 C C . LYS A 1 184 ? 22.986 -10.247 23.025 1.00 42.62 184 LYS A C 1
ATOM 1405 O O . LYS A 1 184 ? 23.947 -10.977 22.810 1.00 42.62 184 LYS A O 1
ATOM 1410 N N . VAL A 1 185 ? 23.107 -9.077 23.647 1.00 50.03 185 VAL A N 1
ATOM 1411 C CA . VAL A 1 185 ? 24.274 -8.762 24.467 1.00 50.03 185 VAL A CA 1
ATOM 1412 C C . VAL A 1 185 ? 24.263 -9.828 25.561 1.00 50.03 185 VAL A C 1
ATOM 1414 O O . VAL A 1 185 ? 23.235 -9.947 26.236 1.00 50.03 185 VAL A O 1
ATOM 1417 N N . PRO A 1 186 ? 25.302 -10.672 25.679 1.00 42.25 186 PRO A N 1
ATOM 1418 C CA . PRO A 1 186 ? 25.383 -11.620 26.776 1.00 42.25 186 PRO A CA 1
ATOM 1419 C C . PRO A 1 186 ? 25.241 -10.833 28.075 1.00 42.25 186 PRO A C 1
ATOM 1421 O O . PRO A 1 186 ? 25.999 -9.902 28.325 1.00 42.25 186 PRO A O 1
ATOM 1424 N N . THR A 1 187 ? 24.194 -11.130 28.836 1.00 37.34 187 THR A N 1
ATOM 1425 C CA . THR A 1 187 ? 24.032 -10.599 30.184 1.00 37.34 187 THR A CA 1
ATOM 1426 C C . THR A 1 187 ? 25.123 -11.248 31.024 1.00 37.34 187 THR A C 1
ATOM 1428 O O . THR A 1 187 ? 25.198 -12.476 31.063 1.00 37.34 187 THR A O 1
ATOM 1431 N N . ASP A 1 188 ? 25.996 -10.417 31.590 1.00 37.53 188 ASP A N 1
ATOM 1432 C CA . ASP A 1 188 ? 27.163 -10.815 32.369 1.00 37.53 188 ASP A CA 1
ATOM 1433 C C . ASP A 1 188 ? 26.840 -11.919 33.375 1.00 37.53 188 ASP A C 1
ATOM 1435 O O . ASP A 1 188 ? 25.892 -11.838 34.163 1.00 37.53 188 ASP A O 1
ATOM 1439 N N . VAL A 1 189 ? 27.671 -12.957 33.347 1.00 44.31 189 VAL A N 1
ATOM 1440 C CA . VAL A 1 189 ? 27.689 -13.998 34.363 1.00 44.31 189 VAL A CA 1
ATOM 1441 C C . VAL A 1 189 ? 28.527 -13.469 35.526 1.00 44.31 189 VAL A C 1
ATOM 1443 O O . VAL A 1 189 ? 29.733 -13.285 35.401 1.00 44.31 189 VAL A O 1
ATOM 1446 N N . THR A 1 190 ? 27.840 -13.250 36.647 1.00 37.88 190 THR A N 1
ATOM 1447 C CA . THR A 1 190 ? 28.332 -13.299 38.035 1.00 37.88 190 THR A CA 1
ATOM 1448 C C . THR A 1 190 ? 29.407 -12.300 38.470 1.00 37.88 190 THR A C 1
ATOM 1450 O O . THR A 1 190 ? 30.600 -12.488 38.258 1.00 37.88 190 THR A O 1
ATOM 1453 N N . ALA A 1 191 ? 28.955 -11.323 39.264 1.00 42.44 191 ALA A N 1
ATOM 1454 C CA . ALA A 1 191 ? 29.718 -10.811 40.392 1.00 42.44 191 ALA A CA 1
ATOM 1455 C C . ALA A 1 191 ? 30.092 -11.983 41.318 1.00 42.44 191 ALA A C 1
ATOM 1457 O O . ALA A 1 191 ? 29.217 -12.650 41.871 1.00 42.44 191 ALA A O 1
ATOM 1458 N N . GLY A 1 192 ? 31.389 -12.236 41.440 1.00 34.41 192 GLY A N 1
ATOM 1459 C CA . GLY A 1 192 ? 31.994 -13.114 42.428 1.00 34.41 192 GLY A CA 1
ATOM 1460 C C . GLY A 1 192 ? 33.246 -12.414 42.927 1.00 34.41 192 GLY A C 1
ATOM 1461 O O . GLY A 1 192 ? 34.216 -12.268 42.190 1.00 34.41 192 GLY A O 1
ATOM 1462 N N . GLU A 1 193 ? 33.158 -11.887 44.140 1.00 37.06 193 GLU A N 1
ATOM 1463 C CA . GLU A 1 193 ? 34.265 -11.308 44.885 1.00 37.06 193 GLU A CA 1
ATOM 1464 C C . GLU A 1 193 ? 35.335 -12.380 45.127 1.00 37.06 193 GLU A C 1
ATOM 1466 O O . GLU A 1 193 ? 35.028 -13.418 45.701 1.00 37.06 193 GLU A O 1
ATOM 1471 N N . GLU A 1 194 ? 36.594 -12.117 44.774 1.00 33.09 194 GLU A N 1
ATOM 1472 C CA . GLU A 1 194 ? 37.713 -12.656 45.550 1.00 33.09 194 GLU A CA 1
ATOM 1473 C C . GLU A 1 194 ? 38.920 -11.716 45.462 1.00 33.09 194 GLU A C 1
ATOM 1475 O O . GLU A 1 194 ? 39.556 -11.533 44.423 1.00 33.09 194 GLU A O 1
ATOM 1480 N N . SER A 1 195 ? 39.190 -11.063 46.590 1.00 33.31 195 SER A N 1
ATOM 1481 C CA . SER A 1 195 ? 40.364 -10.240 46.841 1.00 33.31 195 SER A CA 1
ATOM 1482 C C . SER A 1 195 ? 41.618 -11.112 46.913 1.00 33.31 195 SER A C 1
ATOM 1484 O O . SER A 1 195 ? 41.714 -11.978 47.782 1.00 33.31 195 SER A O 1
ATOM 1486 N N . VAL A 1 196 ? 42.615 -10.836 46.074 1.00 39.56 196 VAL A N 1
ATOM 1487 C CA . VAL A 1 196 ? 43.951 -11.434 46.202 1.00 39.56 196 VAL A CA 1
ATOM 1488 C C . VAL A 1 196 ? 44.829 -10.513 47.063 1.00 39.56 196 VAL A C 1
ATOM 1490 O O . VAL A 1 196 ? 44.983 -9.341 46.709 1.00 39.56 196 VAL A O 1
ATOM 1493 N N . PRO A 1 197 ? 45.418 -10.985 48.181 1.00 40.16 197 PRO A N 1
ATOM 1494 C CA . PRO A 1 197 ? 46.337 -10.182 48.977 1.00 40.16 197 PRO A CA 1
ATOM 1495 C C . PRO A 1 197 ? 47.737 -10.173 48.347 1.00 40.16 197 PRO A C 1
ATOM 1497 O O . PRO A 1 197 ? 48.309 -11.218 48.039 1.00 40.16 197 PRO A O 1
ATOM 1500 N N . VAL A 1 198 ? 48.312 -8.980 48.191 1.00 32.69 198 VAL A N 1
ATOM 1501 C CA . VAL A 1 198 ? 49.734 -8.792 47.878 1.00 32.69 198 VAL A CA 1
ATOM 1502 C C . VAL A 1 198 ? 50.532 -8.938 49.172 1.00 32.69 198 VAL A C 1
ATOM 1504 O O . VAL A 1 198 ? 50.318 -8.177 50.114 1.00 32.69 198 VAL A O 1
ATOM 1507 N N . SER A 1 199 ? 51.466 -9.891 49.201 1.00 36.00 199 SER A N 1
ATOM 1508 C CA . SER A 1 199 ? 52.514 -9.977 50.220 1.00 36.00 199 SER A CA 1
ATOM 1509 C C . SER A 1 199 ? 53.891 -9.902 49.555 1.00 36.00 199 SER A C 1
ATOM 1511 O O . SER A 1 199 ? 54.162 -10.578 48.567 1.00 36.00 199 SER A O 1
ATOM 1513 N N . THR A 1 200 ? 54.704 -9.025 50.130 1.00 37.44 200 THR A N 1
ATOM 1514 C CA . THR A 1 200 ? 56.051 -8.534 49.812 1.00 37.44 200 THR A CA 1
ATOM 1515 C C . THR A 1 200 ? 57.105 -9.592 49.462 1.00 37.44 200 THR A C 1
ATOM 1517 O O . THR A 1 200 ? 57.221 -10.574 50.193 1.00 37.44 200 THR A O 1
ATOM 1520 N N . VAL A 1 201 ? 57.951 -9.292 48.461 1.00 35.62 201 VAL A N 1
ATOM 1521 C CA . VAL A 1 201 ? 59.424 -9.134 48.587 1.00 35.62 201 VAL A CA 1
ATOM 1522 C C . VAL A 1 201 ? 59.861 -7.992 47.673 1.00 35.62 201 VAL A C 1
ATOM 1524 O O . VAL A 1 201 ? 59.410 -7.988 46.508 1.00 35.62 201 VAL A O 1
#

InterPro domains:
  IPR026126 BRISC and BRCA1-A complex member 1 [PTHR15660] (104-199)

pLDDT: mean 74.33, std 21.58, range [31.5, 97.62]

Sequence (201 aa):
MEGGSVESSGATLAPAAEAAVAAAAAASHYSLPPSRFQSEDILFCVDVDAESRREMKLSGPKGRPITRLDAVKQALLLFVHSKVAINSDHRFALSALSQSVSWKLFTMDVIYLHDKPGPENCPQKVYDALVDALEHVSENEGYIFESGQGLARVLFRQICTLLAHPVQRCVQDDLDIPKSLTRKVPTDVTAGEESVPVSTV

Secondary structure (DSSP, 8-state):
--------------SHHHHHHHHHHHTT---PPP-PPPP-EEEEEE--SGGGGSBPBPSSTTPPP-BHHHHHHHHHHHHHHHHHHH-TT-EEEEEESSS----SSB---EEEE-PPPBTTB-HHHHHHHHHHHHHHHBSS---EEEESS-BHHHHHHHHHHTTS-TTTS--GGG----------PPP-------PPPP---